Protein AF-A0A258KUQ4-F1 (afdb_monomer_lite)

Secondary structure (DSSP, 8-state):
-HHHHHHTTPPP---SS--SHHHHHHHHHHTT---S------TT----TTTTTTGGGHHHHHHHHHHHT-------PPTT------TTS---PPPPS-TTS-----------TT---B-GGG-BTTTTB--B--EEPTTT-SEEP-BSSSSBGGG---TTPPPPPS------S-PPPTT--HHHHHHH-HHHHHTT--HHHHIIIIITTTT----

Foldseek 3Di:
DVVVCVVVVHDDDDDPDDDPPPLVSVVRVVVVDPDPDDDDDDPPDDDDPCNVLCVVCPVVVVVVCVVVVDDDDDDDDDPPDDDDDDPPPPDDDDDDPDSVDDDDDDDDDDDDAQAFAFDPSQADVVVPRTRGDFDQDPVPRDTRAHHDPRHGPVPPDDPDDDPPDPPPPPPLPDDDDPLADQVQQCVQPVVCVVVVHRSVCCCSVPVVVVVRDRD

pLDDT: mean 80.26, std 12.05, range [39.97, 95.31]

Radius of gyration: 23.22 Å; chains: 1; bounding box: 60×41×68 Å

Structure (mmCIF, N/CA/C/O backbone):
data_AF-A0A258KUQ4-F1
#
_entry.id   AF-A0A258KUQ4-F1
#
loop_
_atom_site.group_PDB
_atom_site.id
_atom_site.type_symbol
_atom_site.label_atom_id
_atom_site.label_alt_id
_atom_site.label_comp_id
_atom_site.label_asym_id
_atom_site.label_entity_id
_atom_site.label_seq_id
_atom_site.pdbx_PDB_ins_code
_atom_site.Cartn_x
_atom_site.Cartn_y
_atom_site.Cartn_z
_atom_site.occupancy
_atom_site.B_iso_or_equiv
_atom_site.auth_seq_id
_atom_site.auth_comp_id
_atom_site.auth_asym_id
_atom_site.auth_atom_id
_atom_site.pdbx_PDB_model_num
ATOM 1 N N . MET A 1 1 ? 18.473 9.465 24.089 1.00 62.22 1 MET A N 1
ATOM 2 C CA . MET A 1 1 ? 17.404 9.673 23.087 1.00 62.22 1 MET A CA 1
ATOM 3 C C . MET A 1 1 ? 16.853 11.088 23.141 1.00 62.22 1 MET A C 1
ATOM 5 O O . MET A 1 1 ? 16.835 11.721 22.101 1.00 62.22 1 MET A O 1
ATOM 9 N N . GLU A 1 2 ? 16.499 11.619 24.313 1.00 80.12 2 GLU A N 1
ATOM 10 C CA . GLU A 1 2 ? 15.948 12.982 24.455 1.00 80.12 2 GLU A CA 1
ATOM 11 C C . GLU A 1 2 ? 16.875 14.081 23.904 1.00 80.12 2 GLU A C 1
ATOM 13 O O . GLU A 1 2 ? 16.437 14.875 23.084 1.00 80.12 2 GLU A O 1
ATOM 18 N N . ILE A 1 3 ? 18.179 14.033 24.207 1.00 85.12 3 ILE A N 1
ATOM 19 C CA . ILE A 1 3 ? 19.181 14.976 23.658 1.00 85.12 3 ILE A CA 1
ATOM 20 C C . ILE A 1 3 ? 19.257 14.922 22.118 1.00 85.12 3 ILE A C 1
ATOM 22 O O . ILE A 1 3 ? 19.442 15.937 21.451 1.00 85.12 3 ILE A O 1
ATOM 26 N N . LEU A 1 4 ? 19.133 13.728 21.524 1.00 82.62 4 LEU A N 1
ATOM 27 C CA . LEU A 1 4 ? 19.131 13.574 20.065 1.00 82.62 4 LEU A CA 1
ATOM 28 C C . LEU A 1 4 ? 17.823 14.100 19.462 1.00 82.62 4 LEU A C 1
ATOM 30 O O . LEU A 1 4 ? 17.859 14.763 18.431 1.00 82.62 4 LEU A O 1
ATOM 34 N N . ALA A 1 5 ? 16.689 13.822 20.107 1.00 84.44 5 ALA A N 1
ATOM 35 C CA . ALA A 1 5 ? 15.384 14.311 19.683 1.00 84.44 5 ALA A CA 1
ATOM 36 C C . ALA A 1 5 ? 15.337 15.846 19.703 1.00 84.44 5 ALA A C 1
ATOM 38 O O . ALA A 1 5 ? 14.944 16.449 18.710 1.00 84.44 5 ALA A O 1
ATOM 39 N N . GLU A 1 6 ? 15.851 16.472 20.763 1.00 89.12 6 GLU A N 1
ATOM 40 C CA . GLU A 1 6 ? 15.955 17.929 20.885 1.00 89.12 6 GLU A CA 1
ATOM 41 C C . GLU A 1 6 ? 16.809 18.538 19.764 1.00 89.12 6 GLU A C 1
ATOM 43 O O . GLU A 1 6 ? 16.365 19.455 19.075 1.00 89.12 6 GLU A O 1
ATOM 48 N N . ARG A 1 7 ? 17.989 17.964 19.487 1.00 92.12 7 ARG A N 1
ATOM 49 C CA . ARG A 1 7 ? 18.853 18.398 18.373 1.00 92.12 7 ARG A CA 1
ATOM 50 C C . ARG A 1 7 ? 18.190 18.290 16.998 1.00 92.12 7 ARG A C 1
ATOM 52 O O . ARG A 1 7 ? 18.583 19.013 16.087 1.00 92.12 7 ARG A O 1
ATOM 59 N N . LEU A 1 8 ? 17.241 17.372 16.835 1.00 87.44 8 LEU A N 1
ATOM 60 C CA . LEU A 1 8 ? 16.504 17.147 15.590 1.00 87.44 8 LEU A CA 1
ATOM 61 C C . LEU A 1 8 ? 15.155 17.886 15.550 1.00 87.44 8 LEU A C 1
ATOM 63 O O . LEU A 1 8 ? 14.419 17.730 14.579 1.00 87.44 8 LEU A O 1
ATOM 67 N N . GLY A 1 9 ? 14.809 18.666 16.582 1.00 90.62 9 GLY A N 1
ATOM 68 C CA . GLY A 1 9 ? 13.505 19.331 16.683 1.00 90.62 9 GLY A CA 1
ATOM 69 C C . GLY A 1 9 ? 12.328 18.360 16.844 1.00 90.62 9 GLY A C 1
ATOM 70 O O . GLY A 1 9 ? 11.192 18.700 16.523 1.00 90.62 9 GLY A O 1
ATOM 71 N N . ILE A 1 10 ? 12.587 17.137 17.313 1.00 90.44 10 ILE A N 1
ATOM 72 C CA . ILE A 1 10 ? 11.588 16.088 17.523 1.00 90.44 10 ILE A CA 1
ATOM 73 C C . ILE A 1 10 ? 11.080 16.171 18.963 1.00 90.44 10 ILE A C 1
ATOM 75 O O . ILE A 1 10 ? 11.854 16.091 19.918 1.00 90.44 10 ILE A O 1
ATOM 79 N N . HIS A 1 11 ? 9.762 16.264 19.133 1.00 89.31 11 HIS A N 1
ATOM 80 C CA . HIS A 1 11 ? 9.144 16.217 20.455 1.00 89.31 11 HIS A CA 1
ATOM 81 C C . HIS A 1 11 ? 9.105 14.775 20.983 1.00 89.31 11 HIS A C 1
ATOM 83 O O . HIS A 1 11 ? 8.479 13.899 20.382 1.00 89.31 11 HIS A O 1
ATOM 89 N N . CYS A 1 12 ? 9.785 14.516 22.102 1.00 89.81 12 CYS A N 1
ATOM 90 C CA . CYS A 1 12 ? 9.819 13.198 22.730 1.00 89.81 12 CYS A CA 1
ATOM 91 C C . CYS A 1 12 ? 8.687 13.064 23.756 1.00 89.81 12 CYS A C 1
ATOM 93 O O . CYS A 1 12 ? 8.570 13.888 24.659 1.00 89.81 12 CYS A O 1
ATOM 95 N N . ILE A 1 13 ? 7.871 12.014 23.631 1.00 89.31 13 ILE A N 1
ATOM 96 C CA . ILE A 1 13 ? 6.774 11.721 24.558 1.00 89.31 13 ILE A CA 1
ATOM 97 C C . ILE A 1 13 ? 7.088 10.425 25.302 1.00 89.31 13 ILE A C 1
ATOM 99 O O . ILE A 1 13 ? 7.211 9.361 24.692 1.00 89.31 13 ILE A O 1
ATOM 103 N N . THR A 1 14 ? 7.158 10.504 26.627 1.00 87.94 14 THR A N 1
ATOM 104 C CA . THR A 1 14 ? 7.324 9.353 27.524 1.00 87.94 14 THR A CA 1
ATOM 105 C C . THR A 1 14 ? 6.075 9.167 28.392 1.00 87.94 14 THR A C 1
ATOM 107 O O . THR A 1 14 ? 5.113 9.936 28.317 1.00 87.94 14 THR A O 1
ATOM 110 N N . ARG A 1 15 ? 6.033 8.088 29.177 1.00 83.25 15 ARG A N 1
ATOM 111 C CA . ARG A 1 15 ? 4.952 7.816 30.132 1.00 83.25 15 ARG A CA 1
ATOM 112 C C . ARG A 1 15 ? 5.526 7.305 31.441 1.00 83.25 15 ARG A C 1
ATOM 114 O O . ARG A 1 15 ? 6.539 6.612 31.435 1.00 83.25 15 ARG A O 1
ATOM 121 N N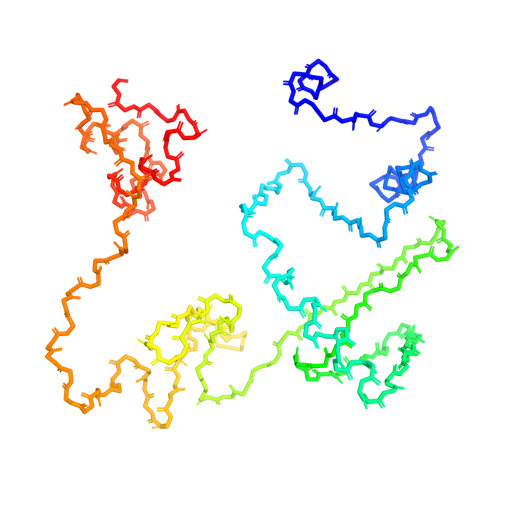 . THR A 1 16 ? 4.848 7.622 32.534 1.00 83.81 16 THR A N 1
ATOM 122 C CA . THR A 1 16 ? 5.227 7.216 33.892 1.00 83.81 16 THR A CA 1
ATOM 123 C C . THR A 1 16 ? 4.669 5.844 34.268 1.00 83.81 16 THR A C 1
ATOM 125 O O . THR A 1 16 ? 5.303 5.119 35.026 1.00 83.81 16 THR A O 1
ATOM 128 N N . GLU A 1 17 ? 3.522 5.454 33.701 1.00 81.19 17 GLU A N 1
ATOM 129 C CA . GLU A 1 17 ? 2.895 4.154 33.960 1.00 81.19 17 GLU A CA 1
ATOM 130 C C . GLU A 1 17 ? 3.175 3.127 32.840 1.00 81.19 17 GLU A C 1
ATOM 132 O O . GLU A 1 17 ? 2.845 3.369 31.666 1.00 81.19 17 GLU A O 1
ATOM 137 N N . PRO A 1 18 ? 3.763 1.958 33.164 1.00 73.38 18 PRO A N 1
ATOM 138 C CA . PRO A 1 18 ? 4.008 0.888 32.200 1.00 73.38 18 PRO A CA 1
ATOM 139 C C . PRO A 1 18 ? 2.725 0.100 31.868 1.00 73.38 18 PRO A C 1
ATOM 141 O O . PRO A 1 18 ? 1.845 -0.065 32.702 1.00 73.38 18 PRO A O 1
ATOM 144 N N . GLY A 1 19 ? 2.614 -0.433 30.641 1.00 72.62 19 GLY A N 1
ATOM 145 C CA . GLY A 1 19 ? 1.492 -1.308 30.239 1.00 72.62 19 GLY A CA 1
ATOM 146 C C . GLY A 1 19 ? 1.182 -1.307 28.735 1.00 72.62 19 GLY A C 1
ATOM 147 O O . GLY A 1 19 ? 1.439 -0.328 28.045 1.00 72.62 19 GLY A O 1
ATOM 148 N N . GLY A 1 20 ? 0.665 -2.392 28.156 1.00 73.31 20 GLY A N 1
ATOM 149 C CA . GLY A 1 20 ? 0.266 -2.416 26.731 1.00 73.31 20 GLY A CA 1
ATOM 150 C C . GLY A 1 20 ? 1.395 -2.216 25.698 1.00 73.31 20 GLY A C 1
ATOM 151 O O . GLY A 1 20 ? 1.110 -1.981 24.524 1.00 73.31 20 GLY A O 1
ATOM 152 N N . ALA A 1 21 ? 2.667 -2.292 26.115 1.00 81.25 21 ALA A N 1
ATOM 153 C CA . ALA A 1 21 ? 3.859 -2.218 25.258 1.00 81.25 21 ALA A CA 1
ATOM 154 C C . ALA A 1 21 ? 3.815 -1.061 24.224 1.00 81.25 21 ALA A C 1
ATOM 156 O O . ALA A 1 21 ? 3.529 0.083 24.588 1.00 81.25 21 ALA A O 1
ATOM 157 N N . LYS A 1 22 ? 4.090 -1.355 22.942 1.00 72.25 22 LYS A N 1
ATOM 158 C CA . LYS A 1 22 ? 4.080 -0.399 21.818 1.00 72.25 22 LYS A CA 1
ATOM 159 C C . LYS A 1 22 ? 2.728 0.309 21.670 1.00 72.25 22 LYS A C 1
ATOM 161 O O . LYS A 1 22 ? 2.692 1.531 21.552 1.00 72.25 22 LYS A O 1
ATOM 166 N N . ALA A 1 23 ? 1.622 -0.434 21.746 1.00 73.62 23 ALA A N 1
ATOM 167 C CA . ALA A 1 23 ? 0.275 0.132 21.657 1.00 73.62 23 ALA A CA 1
ATOM 168 C C . ALA A 1 23 ? -0.015 1.107 22.813 1.00 73.62 23 ALA A C 1
ATOM 170 O O . ALA A 1 23 ? -0.595 2.168 22.600 1.00 73.62 23 ALA A O 1
ATOM 171 N N . GLY A 1 24 ? 0.463 0.797 24.022 1.00 79.44 24 GLY A N 1
ATOM 172 C CA . GLY A 1 24 ? 0.381 1.691 25.177 1.00 79.44 24 GLY A CA 1
ATOM 173 C C . GLY A 1 24 ? 1.129 3.012 24.968 1.00 79.44 24 GLY A C 1
ATOM 174 O O . GLY A 1 24 ? 0.587 4.073 25.279 1.00 79.44 24 GLY A O 1
ATOM 175 N N . ASN A 1 25 ? 2.334 2.966 24.384 1.00 83.75 25 ASN A N 1
ATOM 176 C CA . ASN A 1 25 ? 3.112 4.168 24.057 1.00 83.75 25 ASN A CA 1
ATOM 177 C C . ASN A 1 25 ? 2.389 5.039 23.015 1.00 83.75 25 ASN A C 1
ATOM 179 O O . ASN A 1 25 ? 2.243 6.244 23.213 1.00 83.75 25 ASN A O 1
ATOM 183 N N . ILE A 1 26 ? 1.879 4.420 21.946 1.00 84.25 26 ILE A N 1
ATOM 184 C CA . ILE A 1 26 ? 1.127 5.107 20.886 1.00 84.25 26 ILE A CA 1
ATOM 185 C C . ILE A 1 26 ? -0.131 5.764 21.462 1.00 84.25 26 ILE A C 1
ATOM 187 O O . ILE A 1 26 ? -0.356 6.951 21.251 1.00 84.25 26 ILE A O 1
ATOM 191 N N . ASN A 1 27 ? -0.924 5.033 22.249 1.00 85.69 27 ASN A N 1
ATOM 192 C CA . ASN A 1 27 ? -2.144 5.566 22.858 1.00 85.69 27 ASN A CA 1
ATOM 193 C C . ASN A 1 27 ? -1.862 6.736 23.812 1.00 85.69 27 ASN A C 1
ATOM 195 O O . ASN A 1 27 ? -2.667 7.663 23.899 1.00 85.69 27 ASN A O 1
ATOM 199 N N . ASN A 1 28 ? -0.719 6.727 24.505 1.00 88.00 28 ASN A N 1
ATOM 200 C CA . ASN A 1 28 ? -0.292 7.853 25.329 1.00 88.00 28 ASN A CA 1
ATOM 201 C C . ASN A 1 28 ? 0.059 9.097 24.504 1.00 88.00 28 ASN A C 1
ATOM 203 O O . ASN A 1 28 ? -0.343 10.200 24.874 1.00 88.00 28 ASN A O 1
ATOM 207 N N . ALA A 1 29 ? 0.764 8.919 23.385 1.00 89.88 29 ALA A N 1
ATOM 208 C CA . ALA A 1 29 ? 1.097 10.005 22.469 1.00 89.88 29 ALA A CA 1
ATOM 209 C C . ALA A 1 29 ? -0.150 10.571 21.765 1.00 89.88 29 ALA A C 1
ATOM 211 O O . ALA A 1 29 ? -0.314 11.785 21.676 1.00 89.88 29 ALA A O 1
ATOM 212 N N . LEU A 1 30 ? -1.084 9.709 21.345 1.00 87.44 30 LEU A N 1
ATOM 213 C CA . LEU A 1 30 ? -2.331 10.108 20.682 1.00 87.44 30 LEU A CA 1
ATOM 214 C C . LEU A 1 30 ? -3.229 11.006 21.548 1.00 87.44 30 LEU A C 1
ATOM 216 O O . LEU A 1 30 ? -3.984 11.805 21.006 1.00 87.44 30 LEU A O 1
ATOM 220 N N . ARG A 1 31 ? -3.157 10.911 22.883 1.00 88.56 31 ARG A N 1
ATOM 221 C CA . ARG A 1 31 ? -3.899 11.809 23.791 1.00 88.56 31 ARG A CA 1
ATOM 222 C C . ARG A 1 31 ? -3.347 13.235 23.834 1.00 88.56 31 ARG A C 1
ATOM 224 O O . ARG A 1 31 ? -4.029 14.124 24.331 1.00 88.56 31 ARG A O 1
ATOM 231 N N . GLN A 1 32 ? -2.129 13.445 23.342 1.00 90.00 32 GLN A N 1
ATOM 232 C CA . GLN A 1 32 ? -1.399 14.711 23.433 1.00 90.00 32 GLN A CA 1
ATOM 233 C C . GLN A 1 32 ? -1.365 15.474 22.103 1.00 90.00 32 GLN A C 1
ATOM 235 O O . GLN A 1 32 ? -0.817 16.569 22.035 1.00 90.0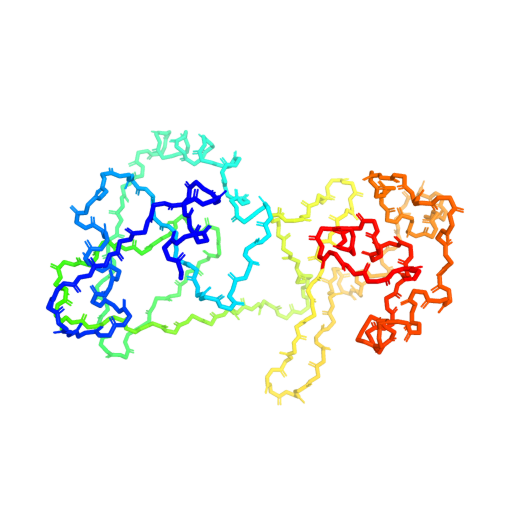0 32 GLN A O 1
ATOM 240 N N . THR A 1 33 ? -1.976 14.931 21.046 1.00 84.50 33 THR A N 1
ATOM 241 C CA . THR A 1 33 ? -2.104 15.594 19.746 1.00 84.50 33 THR A CA 1
ATOM 242 C C . THR A 1 33 ? -3.566 15.704 19.326 1.00 84.50 33 THR A C 1
ATOM 244 O O . THR A 1 33 ? -4.392 14.852 19.648 1.00 84.50 33 THR A O 1
ATOM 247 N N . ARG A 1 34 ? -3.888 16.782 18.606 1.00 82.94 34 ARG A N 1
ATOM 248 C CA . ARG A 1 34 ? -5.198 17.006 17.974 1.00 82.94 34 ARG A CA 1
ATOM 249 C C . ARG A 1 34 ? -5.131 16.897 16.450 1.00 82.94 34 ARG A C 1
ATOM 251 O O . ARG A 1 34 ? -6.118 17.189 15.783 1.00 82.94 34 ARG A O 1
ATOM 258 N N . ASN A 1 35 ? -3.976 16.513 15.904 1.00 75.88 35 ASN A N 1
ATOM 259 C CA . ASN A 1 35 ? -3.800 16.418 14.463 1.00 75.88 35 ASN A CA 1
ATOM 260 C C . ASN A 1 35 ? -4.714 15.325 13.885 1.00 75.88 35 ASN A C 1
ATOM 262 O O . ASN A 1 35 ? -4.810 14.242 14.469 1.00 75.88 35 ASN A O 1
ATOM 266 N N . PRO A 1 36 ? -5.370 15.583 12.740 1.00 72.69 36 PRO A N 1
ATOM 267 C CA . PRO A 1 36 ? -6.313 14.640 12.137 1.00 72.69 36 PRO A CA 1
ATOM 268 C C . PRO A 1 36 ? -5.619 13.401 11.560 1.00 72.69 36 PRO A C 1
ATOM 270 O O . PRO A 1 36 ? -6.255 12.366 11.377 1.00 72.69 36 PRO A O 1
ATOM 273 N N . LEU A 1 37 ? -4.315 13.501 11.292 1.00 68.94 37 LEU A N 1
ATOM 274 C CA . LEU A 1 37 ? -3.491 12.444 10.728 1.00 68.94 37 LEU A CA 1
ATOM 275 C C . LEU A 1 37 ? -2.350 12.113 11.684 1.00 68.94 37 LEU A C 1
ATOM 277 O O . LEU A 1 37 ? -1.672 13.001 12.205 1.00 68.94 37 LEU A O 1
ATOM 281 N N . VAL A 1 38 ? -2.131 10.816 11.891 1.00 79.62 38 VAL A N 1
ATOM 282 C CA . VAL A 1 38 ? -1.018 10.294 12.681 1.00 79.62 38 VAL A CA 1
ATOM 283 C C . VAL A 1 38 ? -0.374 9.159 11.907 1.00 79.62 38 VAL A C 1
ATOM 285 O O . VAL A 1 38 ? -1.049 8.219 11.494 1.00 79.62 38 VAL A O 1
ATOM 288 N N . VAL A 1 39 ? 0.941 9.251 11.735 1.00 77.88 39 VAL A N 1
ATOM 289 C CA . VAL A 1 39 ? 1.756 8.233 11.072 1.00 77.88 39 VAL A CA 1
ATOM 290 C C . VAL A 1 39 ? 2.684 7.615 12.108 1.00 77.88 39 VAL A C 1
ATOM 292 O O . VAL A 1 39 ? 3.222 8.315 12.965 1.00 77.88 39 VAL A O 1
ATOM 295 N N . ILE A 1 40 ? 2.831 6.293 12.062 1.00 80.88 40 ILE A N 1
ATOM 296 C CA . ILE A 1 40 ? 3.613 5.525 13.031 1.00 80.88 40 ILE A CA 1
ATOM 297 C C . ILE A 1 40 ? 4.697 4.784 12.264 1.00 80.88 40 ILE A C 1
ATOM 299 O O . ILE A 1 40 ? 4.393 3.952 11.412 1.00 80.88 40 ILE A O 1
ATOM 303 N N . PHE A 1 41 ? 5.948 5.073 12.600 1.00 80.00 41 PHE A N 1
ATOM 304 C CA . PHE A 1 41 ? 7.112 4.350 12.107 1.00 80.00 41 PHE A CA 1
ATOM 305 C C . PHE A 1 41 ? 7.716 3.540 13.248 1.00 80.00 41 PHE A C 1
ATOM 307 O O . PHE A 1 41 ? 7.768 4.012 14.387 1.00 80.00 41 PHE A O 1
ATOM 314 N N . ASP A 1 42 ? 8.151 2.320 12.950 1.00 77.88 42 ASP A N 1
ATOM 315 C CA . ASP A 1 42 ? 9.028 1.592 13.860 1.00 77.88 42 ASP A CA 1
ATOM 316 C C . ASP A 1 42 ? 10.418 2.236 13.901 1.00 77.88 42 ASP A C 1
ATOM 318 O O . ASP A 1 42 ? 10.803 2.971 12.994 1.00 77.88 42 ASP A O 1
ATOM 322 N N . ALA A 1 43 ? 11.167 2.000 14.981 1.00 72.25 43 ALA A N 1
ATOM 323 C CA . ALA A 1 43 ? 12.463 2.649 15.198 1.00 72.25 43 ALA A CA 1
ATOM 324 C C . ALA A 1 43 ? 13.521 2.263 14.146 1.00 72.25 43 ALA A C 1
ATOM 326 O O . ALA A 1 43 ? 14.471 3.009 13.923 1.00 72.25 43 ALA A O 1
ATOM 327 N N . ASP A 1 44 ? 13.345 1.109 13.510 1.00 71.50 44 ASP A N 1
ATOM 328 C CA . ASP A 1 44 ? 14.140 0.580 12.404 1.00 71.50 44 ASP A CA 1
ATOM 329 C C . ASP A 1 44 ? 13.528 0.886 11.023 1.00 71.50 44 ASP A C 1
ATOM 331 O O . ASP A 1 44 ? 14.142 0.599 9.995 1.00 71.50 44 ASP A O 1
ATOM 335 N N . PHE A 1 45 ? 12.356 1.528 10.971 1.00 55.84 45 PHE A N 1
ATOM 336 C CA . PHE A 1 45 ? 11.722 1.945 9.728 1.00 55.84 45 PHE A CA 1
ATOM 337 C C . PHE A 1 45 ? 12.052 3.408 9.405 1.00 55.84 45 PHE A C 1
ATOM 339 O O . PHE A 1 45 ? 11.516 4.338 10.008 1.00 55.84 45 PHE A O 1
ATOM 346 N N . CYS A 1 46 ? 12.911 3.627 8.406 1.00 72.75 46 CYS A N 1
ATOM 347 C CA . CYS A 1 46 ? 13.237 4.962 7.904 1.00 72.75 46 CYS A CA 1
ATOM 348 C C . CYS A 1 46 ? 12.339 5.308 6.699 1.00 72.75 46 CYS A C 1
ATOM 350 O O . CYS A 1 46 ? 12.590 4.810 5.595 1.00 72.75 46 CYS A O 1
ATOM 352 N N . PRO A 1 47 ? 11.283 6.130 6.864 1.00 65.38 47 PRO A N 1
ATOM 353 C CA . PRO A 1 47 ? 10.420 6.496 5.749 1.00 65.38 47 PRO A CA 1
ATOM 354 C C . PRO A 1 47 ? 11.200 7.292 4.700 1.00 65.38 47 PRO A C 1
ATOM 356 O O . PRO A 1 47 ? 12.012 8.165 5.017 1.00 65.38 47 PRO A O 1
ATOM 359 N N . ARG A 1 48 ? 10.925 7.026 3.420 1.00 65.81 48 ARG A N 1
ATOM 360 C CA . ARG A 1 48 ? 11.420 7.879 2.335 1.00 65.81 48 ARG A CA 1
ATOM 361 C C . ARG A 1 48 ? 10.733 9.246 2.395 1.00 65.81 48 ARG A C 1
ATOM 363 O O . ARG A 1 48 ? 9.617 9.356 2.886 1.00 65.81 48 ARG A O 1
ATOM 370 N N . ALA A 1 49 ? 11.373 10.290 1.869 1.00 63.28 49 ALA A N 1
ATOM 371 C CA . ALA A 1 49 ? 10.820 11.651 1.896 1.00 63.28 49 ALA A CA 1
ATOM 372 C C . ALA A 1 49 ? 9.467 11.779 1.163 1.00 63.28 49 ALA A C 1
ATOM 374 O O . ALA A 1 49 ? 8.699 12.691 1.446 1.00 63.28 49 ALA A O 1
ATOM 375 N N . ASP A 1 50 ? 9.164 10.846 0.259 1.00 57.44 50 ASP A N 1
ATOM 376 C CA . ASP A 1 50 ? 7.914 10.730 -0.489 1.00 57.44 50 ASP A CA 1
ATOM 377 C C . ASP A 1 50 ? 6.868 9.832 0.201 1.00 57.44 50 ASP A C 1
ATOM 379 O O . ASP A 1 50 ? 5.892 9.448 -0.434 1.00 57.44 50 ASP A O 1
ATOM 383 N N . PHE A 1 51 ? 7.023 9.476 1.486 1.00 63.78 51 PHE A N 1
ATOM 384 C CA . PHE A 1 51 ? 6.081 8.570 2.168 1.00 63.78 51 PHE A CA 1
ATOM 385 C C . PHE A 1 51 ? 4.640 9.108 2.216 1.00 63.78 51 PHE A C 1
ATOM 387 O O . PHE A 1 51 ? 3.693 8.328 2.305 1.00 63.78 51 PHE A O 1
ATOM 394 N N . LEU A 1 52 ? 4.466 10.427 2.103 1.00 64.25 52 LEU A N 1
ATOM 395 C CA . LEU A 1 52 ? 3.178 11.093 1.908 1.00 64.25 52 LEU A CA 1
ATOM 396 C C . LEU A 1 52 ? 2.737 11.083 0.432 1.00 64.25 52 LEU A C 1
ATOM 398 O O . LEU A 1 52 ? 2.106 12.026 -0.034 1.00 64.25 52 LEU A O 1
ATOM 402 N N . ALA A 1 53 ? 3.044 10.021 -0.322 1.00 60.28 53 ALA A N 1
ATOM 403 C CA . ALA A 1 53 ? 2.711 9.875 -1.746 1.00 60.28 53 ALA A CA 1
ATOM 404 C C . ALA A 1 53 ? 1.214 10.062 -2.061 1.00 60.28 53 ALA A C 1
ATOM 406 O O . ALA A 1 53 ? 0.841 10.243 -3.217 1.00 60.28 53 ALA A O 1
ATOM 407 N N . GLN A 1 54 ? 0.355 10.014 -1.040 1.00 64.50 54 GLN A N 1
ATOM 408 C CA . GLN A 1 54 ? -1.082 10.230 -1.148 1.00 64.50 54 GLN A CA 1
ATOM 409 C C . GLN A 1 54 ? -1.511 11.699 -1.014 1.00 64.50 54 GLN A C 1
ATOM 411 O O . GLN A 1 54 ? -2.585 12.049 -1.494 1.00 64.50 54 GLN A O 1
ATOM 416 N N . SER A 1 55 ? -0.679 12.574 -0.441 1.00 69.12 55 SER A N 1
ATOM 417 C CA . SER A 1 55 ? -1.032 13.982 -0.220 1.00 69.12 55 SER A CA 1
ATOM 418 C C . SER A 1 55 ? -1.417 14.760 -1.482 1.00 69.12 55 SER A C 1
ATOM 420 O O . SER A 1 55 ? -2.346 15.563 -1.405 1.00 69.12 55 SER A O 1
ATOM 422 N N . PRO A 1 56 ? -0.825 14.510 -2.670 1.00 72.31 56 PRO A N 1
ATOM 423 C CA . PRO A 1 56 ? -1.294 15.140 -3.905 1.00 72.31 56 PRO A CA 1
ATOM 424 C C . PRO A 1 56 ? -2.753 14.812 -4.268 1.00 72.31 56 PRO A C 1
ATOM 426 O O . PRO A 1 56 ? -3.391 15.581 -4.983 1.00 72.31 56 PRO A O 1
ATOM 429 N N . TYR A 1 57 ? -3.288 13.686 -3.785 1.00 75.12 57 TYR A N 1
ATOM 430 C CA . TYR A 1 57 ? -4.628 13.205 -4.122 1.00 75.12 57 TYR A CA 1
ATOM 431 C C . TYR A 1 57 ? -5.706 13.660 -3.131 1.00 75.12 57 TYR A C 1
ATOM 433 O O . TYR A 1 57 ? -6.888 13.536 -3.442 1.00 75.12 57 TYR A O 1
ATOM 441 N N . GLU A 1 58 ? -5.335 14.227 -1.978 1.00 81.50 58 GLU A N 1
ATOM 442 C CA . GLU A 1 58 ? -6.279 14.633 -0.923 1.00 81.50 58 GLU A CA 1
ATOM 443 C C . GLU A 1 58 ? -7.363 15.586 -1.447 1.00 81.50 58 GLU A C 1
ATOM 445 O O . GLU A 1 58 ? -8.551 15.347 -1.234 1.00 81.50 58 GLU A O 1
ATOM 450 N N . ASN A 1 59 ? -6.969 16.614 -2.207 1.00 82.56 59 ASN A N 1
ATOM 451 C CA . ASN A 1 59 ? -7.910 17.568 -2.802 1.00 82.56 59 ASN A CA 1
ATOM 452 C C . ASN A 1 59 ? -8.857 16.895 -3.806 1.00 82.56 59 ASN A C 1
ATOM 454 O O . ASN A 1 59 ? -10.043 17.217 -3.852 1.00 82.56 59 ASN A O 1
ATOM 458 N N . ALA A 1 60 ? -8.347 15.948 -4.599 1.00 83.00 60 ALA A N 1
ATOM 459 C CA . ALA A 1 60 ? -9.151 15.221 -5.576 1.00 83.00 60 ALA A CA 1
ATOM 460 C C . ALA A 1 60 ? -10.161 14.297 -4.882 1.00 83.00 60 ALA A C 1
ATOM 462 O O . ALA A 1 60 ? -11.330 14.269 -5.258 1.00 83.00 60 ALA A O 1
ATOM 463 N N . TRP A 1 61 ? -9.743 13.588 -3.832 1.00 86.81 61 TRP A N 1
ATOM 464 C CA . TRP A 1 61 ? -10.635 12.752 -3.030 1.00 86.81 61 TRP A CA 1
ATOM 465 C C . TRP A 1 61 ? -11.698 13.572 -2.305 1.00 86.81 61 TRP A C 1
ATOM 467 O O . TRP A 1 61 ? -12.861 13.179 -2.319 1.00 86.81 61 TRP A O 1
ATOM 477 N N . ALA A 1 62 ? -11.331 14.717 -1.723 1.00 87.19 62 ALA A N 1
ATOM 478 C CA . ALA A 1 62 ? -12.285 15.623 -1.089 1.00 87.19 62 ALA A CA 1
ATOM 479 C C . ALA A 1 62 ? -13.355 16.094 -2.088 1.00 87.19 62 ALA A C 1
ATOM 481 O O . ALA A 1 62 ? -14.547 15.960 -1.812 1.00 87.19 62 ALA A O 1
ATOM 482 N N . ALA A 1 63 ? -12.937 16.537 -3.278 1.00 89.94 63 ALA A N 1
ATOM 483 C CA . ALA A 1 63 ? -13.852 16.937 -4.344 1.00 89.94 63 ALA A CA 1
ATOM 484 C C . ALA A 1 63 ? -14.743 15.775 -4.822 1.00 89.94 63 ALA A C 1
ATOM 486 O O . ALA A 1 63 ? -15.933 15.966 -5.059 1.00 89.94 63 ALA A O 1
ATOM 487 N N . MET A 1 64 ? -14.204 14.554 -4.928 1.00 89.06 64 MET A N 1
ATOM 488 C CA . MET A 1 64 ? -14.994 13.364 -5.267 1.00 89.06 64 MET A CA 1
ATOM 489 C C . MET A 1 64 ? -16.046 13.048 -4.199 1.00 89.06 64 MET A C 1
ATOM 491 O O . MET A 1 64 ? -17.187 12.744 -4.544 1.00 89.06 64 MET A O 1
ATOM 495 N N . VAL A 1 65 ? -15.691 13.115 -2.914 1.00 92.38 65 VAL A N 1
ATOM 496 C CA . VAL A 1 65 ? -16.628 12.885 -1.803 1.00 92.38 65 VAL A CA 1
ATOM 497 C C . VAL A 1 65 ? -17.735 13.936 -1.809 1.00 92.38 65 VAL A C 1
ATOM 499 O O . VAL A 1 65 ? -18.904 13.575 -1.693 1.00 92.38 65 VAL A O 1
ATOM 502 N N . GLU A 1 66 ? -17.388 15.209 -2.003 1.00 94.62 66 GLU A N 1
ATOM 503 C CA . GLU A 1 66 ? -18.356 16.304 -2.109 1.00 94.62 66 GLU A CA 1
ATOM 504 C C . GLU A 1 66 ? -19.311 16.103 -3.293 1.00 94.62 66 GLU A C 1
ATOM 506 O O . GLU A 1 66 ? -20.528 16.129 -3.114 1.00 94.62 66 GLU A O 1
ATOM 511 N N . ALA A 1 67 ? -18.776 15.820 -4.485 1.00 95.31 67 ALA A N 1
ATOM 512 C CA . ALA A 1 67 ? -19.569 15.647 -5.701 1.00 95.31 67 ALA A CA 1
ATOM 513 C C . ALA A 1 67 ? -20.492 14.419 -5.655 1.00 95.31 67 ALA A C 1
ATOM 515 O O . ALA A 1 67 ? -21.585 14.439 -6.218 1.00 95.31 67 ALA A O 1
ATOM 516 N N . THR A 1 68 ? -20.055 13.339 -5.006 1.00 94.75 68 THR A N 1
ATOM 517 C CA . THR A 1 68 ? -20.829 12.090 -4.909 1.00 94.75 68 THR A CA 1
ATOM 518 C C . THR A 1 68 ? -21.741 12.041 -3.685 1.00 94.75 68 THR A C 1
ATOM 520 O O . THR A 1 68 ? -22.634 11.197 -3.626 1.00 94.75 68 THR A O 1
ATOM 523 N N . GLY A 1 69 ? -21.519 12.905 -2.690 1.00 94.50 69 GLY A N 1
ATOM 524 C CA . GLY A 1 69 ? -22.169 12.809 -1.384 1.00 94.50 69 GLY A CA 1
ATOM 525 C C . GLY A 1 69 ? -21.812 11.525 -0.626 1.00 94.50 69 GLY A C 1
ATOM 526 O O . GLY A 1 69 ? -22.594 11.079 0.220 1.00 94.50 69 GLY A O 1
ATOM 527 N N . ALA A 1 70 ? -20.668 10.906 -0.945 1.00 91.56 70 ALA A N 1
ATOM 528 C CA . ALA A 1 70 ? -20.247 9.646 -0.348 1.00 91.56 70 ALA A CA 1
ATOM 529 C C . ALA A 1 70 ? -20.115 9.773 1.177 1.00 91.56 70 ALA A C 1
ATOM 531 O O . ALA A 1 70 ? -19.546 10.731 1.703 1.00 91.56 70 ALA A O 1
ATOM 532 N N . LYS A 1 71 ? -20.630 8.777 1.901 1.00 92.75 71 LYS A N 1
ATOM 533 C CA . LYS A 1 71 ? -20.536 8.698 3.363 1.00 92.75 71 LYS A CA 1
ATOM 534 C C . LYS A 1 71 ? -19.660 7.513 3.756 1.00 92.75 71 LYS A C 1
ATOM 536 O O . LYS A 1 71 ? -19.693 6.495 3.069 1.00 92.75 71 LYS A O 1
ATOM 541 N N . PRO A 1 72 ? -18.887 7.617 4.851 1.00 90.12 72 PRO A N 1
ATOM 542 C CA . PRO A 1 72 ? -18.111 6.488 5.332 1.00 90.12 72 PRO A CA 1
ATOM 543 C C . PRO A 1 72 ? -19.045 5.356 5.768 1.00 90.12 72 PRO A C 1
ATOM 545 O O . PRO A 1 72 ? -19.954 5.565 6.574 1.00 90.12 72 PRO A O 1
ATOM 548 N N . GLU A 1 73 ? -18.771 4.154 5.275 1.00 92.62 73 GLU A N 1
ATOM 549 C CA . GLU A 1 73 ? -19.361 2.918 5.778 1.00 92.62 73 GLU A CA 1
ATOM 550 C C . GLU A 1 73 ? -18.345 2.173 6.639 1.00 92.62 73 GLU A C 1
ATOM 552 O O . GLU A 1 73 ? -17.160 2.081 6.309 1.00 92.62 73 GLU A O 1
ATOM 557 N N . TYR A 1 74 ? -18.806 1.647 7.773 1.00 90.94 74 TYR A N 1
ATOM 558 C CA . TYR A 1 74 ? -17.945 0.968 8.731 1.00 90.94 74 TYR A CA 1
ATOM 559 C C . TYR A 1 74 ? -18.171 -0.535 8.686 1.00 90.94 74 TYR A C 1
ATOM 561 O O . TYR A 1 74 ? -19.274 -1.029 8.918 1.00 90.94 74 TYR A O 1
ATOM 569 N N . PHE A 1 75 ? -17.086 -1.269 8.460 1.00 89.56 75 PHE A N 1
ATOM 570 C CA . PHE A 1 75 ? -17.076 -2.719 8.552 1.00 89.56 75 PHE A CA 1
ATOM 571 C C . PHE A 1 75 ? -16.581 -3.163 9.936 1.00 89.56 75 PHE A C 1
ATOM 573 O O . PHE A 1 75 ? -15.468 -2.829 10.346 1.00 89.56 75 PHE A O 1
ATOM 580 N N . TYR A 1 76 ? -17.403 -3.936 10.651 1.00 89.94 76 TYR A N 1
ATOM 581 C CA . TYR A 1 76 ? -17.109 -4.456 11.993 1.00 89.94 76 TYR A CA 1
ATOM 582 C C . TYR A 1 76 ? -16.945 -5.985 11.964 1.00 89.94 76 TYR A C 1
ATOM 584 O O . TYR A 1 76 ? -17.861 -6.710 12.365 1.00 89.94 76 TYR A O 1
ATOM 592 N N . PRO A 1 77 ? -15.804 -6.507 11.476 1.00 89.25 77 PRO A N 1
ATOM 593 C CA . PRO A 1 77 ? -15.618 -7.942 11.319 1.00 89.25 77 PRO A CA 1
ATOM 594 C C . PRO A 1 77 ? -15.577 -8.667 12.664 1.00 89.25 77 PRO A C 1
ATOM 596 O O . PRO A 1 77 ? -14.904 -8.248 13.610 1.00 89.25 77 PRO A O 1
ATOM 599 N N . ARG A 1 78 ? -16.232 -9.828 12.717 1.00 89.94 78 ARG A N 1
ATOM 600 C CA . ARG A 1 78 ? -15.956 -10.866 13.716 1.00 89.94 78 ARG A CA 1
ATOM 601 C C . ARG A 1 78 ? -14.720 -11.663 13.295 1.00 89.94 78 ARG A C 1
ATOM 603 O O . ARG A 1 78 ? -14.357 -11.699 12.121 1.00 89.94 78 ARG A O 1
ATOM 610 N N . LYS A 1 79 ? -14.079 -12.345 14.250 1.00 88.25 79 LYS A N 1
ATOM 611 C CA . LYS A 1 79 ? -12.951 -13.244 13.956 1.00 88.25 79 LYS A CA 1
ATOM 612 C C . LYS A 1 79 ? -13.362 -14.261 12.881 1.00 88.25 79 LYS A C 1
ATOM 614 O O . LYS A 1 79 ? -14.387 -14.918 13.030 1.00 88.25 79 LYS A O 1
ATOM 619 N N . GLY A 1 80 ? -12.556 -14.375 11.827 1.00 89.00 80 GLY A N 1
ATOM 620 C CA . GLY A 1 80 ? -12.813 -15.258 10.684 1.00 89.00 80 GLY A CA 1
ATOM 621 C C . GLY A 1 80 ? -13.605 -14.620 9.538 1.00 89.00 80 GLY A C 1
ATOM 622 O O . GLY A 1 80 ? -13.735 -15.246 8.494 1.00 89.00 80 GLY A O 1
ATOM 623 N N . GLN A 1 81 ? -14.106 -13.390 9.689 1.00 93.44 81 GLN A N 1
ATOM 624 C CA . GLN A 1 81 ? -14.707 -12.647 8.581 1.00 93.44 81 GLN A CA 1
ATOM 625 C C . GLN A 1 81 ? -13.654 -11.821 7.841 1.00 93.44 81 GLN A C 1
ATOM 627 O O . GLN A 1 81 ? -12.729 -11.284 8.452 1.00 93.44 81 GLN A O 1
ATOM 632 N N . ALA A 1 82 ? -13.838 -11.692 6.531 1.00 91.75 82 ALA A N 1
ATOM 633 C CA . ALA A 1 82 ? -12.987 -10.905 5.653 1.00 91.75 82 ALA A CA 1
ATOM 634 C C . ALA A 1 82 ? -13.830 -9.922 4.833 1.00 91.75 82 ALA A C 1
ATOM 636 O O . ALA A 1 82 ? -15.000 -10.177 4.549 1.00 91.75 82 ALA A O 1
ATOM 637 N N . LEU A 1 83 ? -13.204 -8.810 4.455 1.00 89.81 83 LEU A N 1
ATOM 638 C CA . LEU A 1 83 ? -13.688 -7.896 3.428 1.00 89.81 83 LEU A CA 1
ATOM 639 C C . LEU A 1 83 ? -12.774 -8.059 2.218 1.00 89.81 83 LEU A C 1
ATOM 641 O O . LEU A 1 83 ? -11.554 -8.031 2.372 1.00 89.81 83 LEU A O 1
ATOM 645 N N . ILE A 1 84 ? -13.361 -8.214 1.037 1.00 92.00 84 ILE A N 1
ATOM 646 C CA . ILE A 1 84 ? -12.646 -8.138 -0.237 1.00 92.00 84 ILE A CA 1
ATOM 647 C C . ILE A 1 84 ? -13.055 -6.815 -0.868 1.00 92.00 84 ILE A C 1
ATOM 649 O O . ILE A 1 84 ? -14.246 -6.527 -0.973 1.00 92.00 84 ILE A O 1
ATOM 653 N N . TRP A 1 85 ? -12.079 -6.000 -1.255 1.00 87.50 85 TRP A N 1
ATOM 654 C CA . TRP A 1 85 ? -12.336 -4.705 -1.871 1.00 87.50 85 TRP A CA 1
ATOM 655 C C . TRP A 1 85 ? -11.395 -4.454 -3.046 1.00 87.50 85 TRP A C 1
ATOM 657 O O . TRP A 1 85 ? -10.287 -4.986 -3.101 1.00 87.50 85 TRP A O 1
ATOM 667 N N . ALA A 1 86 ? -11.851 -3.634 -3.992 1.00 85.25 86 ALA A N 1
ATOM 668 C CA . ALA A 1 86 ? -11.023 -3.171 -5.096 1.00 85.25 86 ALA A CA 1
ATOM 669 C C . ALA A 1 86 ? -10.006 -2.133 -4.597 1.00 85.25 86 ALA A C 1
ATOM 671 O O . ALA A 1 86 ? -10.344 -1.277 -3.782 1.00 85.25 86 ALA A O 1
ATOM 672 N N . ALA A 1 87 ? -8.771 -2.167 -5.106 1.00 76.75 87 ALA A N 1
ATOM 673 C CA . ALA A 1 87 ? -7.678 -1.312 -4.625 1.00 76.75 87 ALA A CA 1
ATOM 674 C C . ALA A 1 87 ? -7.951 0.203 -4.749 1.00 76.75 87 ALA A C 1
ATOM 676 O O . ALA A 1 87 ? -7.346 0.998 -4.035 1.00 76.75 87 ALA A O 1
ATOM 677 N N . ASN A 1 88 ? -8.862 0.599 -5.640 1.00 75.88 88 ASN A N 1
ATOM 678 C CA . ASN A 1 88 ? -9.286 1.981 -5.857 1.00 75.88 88 ASN A CA 1
ATOM 679 C C . ASN A 1 88 ? -10.452 2.431 -4.957 1.00 75.88 88 ASN A C 1
ATOM 681 O O . ASN A 1 88 ? -10.850 3.592 -5.034 1.00 75.88 88 ASN A O 1
ATOM 685 N N . LEU A 1 89 ? -11.013 1.551 -4.119 1.00 82.94 89 LEU A N 1
ATOM 686 C CA . LEU A 1 89 ? -11.984 1.955 -3.105 1.00 82.94 89 LEU A CA 1
ATOM 687 C C . LEU A 1 89 ? -11.299 2.906 -2.117 1.00 82.94 89 LEU A C 1
ATOM 689 O O . LEU A 1 89 ? -10.236 2.579 -1.595 1.00 82.94 89 LEU A O 1
ATOM 693 N N . LEU A 1 90 ? -11.900 4.056 -1.813 1.00 83.19 90 LEU A N 1
ATOM 694 C CA . LEU A 1 90 ? -11.404 4.918 -0.740 1.00 83.19 90 LEU A CA 1
ATOM 695 C C . LEU A 1 90 ? -11.638 4.215 0.607 1.00 83.19 90 LEU A C 1
ATOM 697 O O . LEU A 1 90 ? -12.782 4.011 1.011 1.00 83.19 90 LEU A O 1
ATOM 701 N N . HIS A 1 91 ? -10.565 3.806 1.287 1.00 85.12 91 HIS A N 1
ATOM 702 C CA . HIS A 1 91 ? -10.642 3.008 2.513 1.00 85.12 91 HIS A CA 1
ATOM 703 C C . HIS A 1 91 ? -9.558 3.400 3.523 1.00 85.12 91 HIS A C 1
ATOM 705 O O . HIS A 1 91 ? -8.530 3.977 3.173 1.00 85.12 91 HIS A O 1
ATOM 711 N N . GLY A 1 92 ? -9.783 3.076 4.798 1.00 81.62 92 GLY A N 1
ATOM 712 C CA . GLY A 1 92 ? -8.843 3.375 5.874 1.00 81.62 92 GLY A CA 1
ATOM 713 C C . GLY A 1 92 ? -9.238 2.741 7.206 1.00 81.62 92 GLY A C 1
ATOM 714 O O . GLY A 1 92 ? -10.337 2.213 7.373 1.00 81.62 92 GLY A O 1
ATOM 715 N N . GLY A 1 93 ? -8.320 2.778 8.172 1.00 81.12 93 GLY A N 1
ATOM 716 C CA . GLY A 1 93 ? -8.586 2.306 9.528 1.00 81.12 93 GLY A CA 1
ATOM 717 C C . GLY A 1 93 ? -9.312 3.360 10.361 1.00 81.12 93 GLY A C 1
ATOM 718 O O . GLY A 1 93 ? -8.895 4.514 10.403 1.00 81.12 93 GLY A O 1
ATOM 719 N N . SER A 1 94 ? -10.357 2.962 11.089 1.00 82.50 94 SER A N 1
ATOM 720 C CA . SER A 1 94 ? -10.985 3.839 12.080 1.00 82.50 94 SER A CA 1
ATOM 721 C C . SER A 1 94 ? -10.117 3.980 13.334 1.00 82.50 94 SER A C 1
ATOM 723 O O . SER A 1 94 ? -9.311 3.094 13.669 1.00 82.50 94 SER A O 1
ATOM 725 N N . ARG A 1 95 ? -10.368 5.059 14.089 1.00 80.25 95 ARG A N 1
ATOM 726 C CA . ARG A 1 95 ? -9.844 5.232 15.448 1.00 80.25 95 ARG A CA 1
ATOM 727 C C . ARG A 1 95 ? -10.183 4.011 16.305 1.00 80.25 95 ARG A C 1
ATOM 729 O O . ARG A 1 95 ? -11.264 3.429 16.197 1.00 80.25 95 ARG A O 1
ATOM 736 N N . GLN A 1 96 ? -9.243 3.625 17.158 1.00 78.44 96 GLN A N 1
ATOM 737 C CA . GLN A 1 96 ? -9.469 2.605 18.166 1.00 78.44 96 GLN A CA 1
ATOM 738 C C . GLN A 1 96 ? -10.277 3.190 19.332 1.00 78.44 96 GLN A C 1
ATOM 740 O O . GLN A 1 96 ? -9.837 4.141 19.975 1.00 78.44 96 GLN A O 1
ATOM 745 N N . ASN A 1 97 ? -11.447 2.609 19.604 1.00 80.31 97 ASN A N 1
ATOM 746 C CA . ASN A 1 97 ? -12.353 3.096 20.652 1.00 80.31 97 ASN A CA 1
ATOM 747 C C . ASN A 1 97 ? -11.965 2.610 22.054 1.00 80.31 97 ASN A C 1
ATOM 749 O O . ASN A 1 97 ? -12.185 3.322 23.026 1.00 80.31 97 ASN A O 1
ATOM 753 N N . ASP A 1 98 ? -11.380 1.414 22.153 1.00 80.44 98 ASP A N 1
ATOM 754 C CA . ASP A 1 98 ? -10.950 0.808 23.414 1.00 80.44 98 ASP A CA 1
ATOM 755 C C . ASP A 1 98 ? -9.430 0.563 23.389 1.00 80.44 98 ASP A C 1
ATOM 757 O O . ASP A 1 98 ? -8.978 -0.373 22.718 1.00 80.44 98 ASP A O 1
ATOM 761 N N . PRO A 1 99 ? -8.637 1.388 24.097 1.00 75.38 99 PRO A N 1
ATOM 762 C CA . PRO A 1 99 ? -7.183 1.255 24.181 1.00 75.38 99 PRO A CA 1
ATOM 763 C C . PRO A 1 99 ? -6.680 -0.034 24.852 1.00 75.38 99 PRO A C 1
ATOM 765 O O . PRO A 1 99 ? -5.502 -0.353 24.700 1.00 75.38 99 PRO A O 1
ATOM 768 N N . GLY A 1 100 ? -7.524 -0.751 25.607 1.00 82.19 100 GLY A N 1
ATOM 769 C CA . GLY A 1 100 ? -7.164 -1.986 26.316 1.00 82.19 100 GLY A CA 1
ATOM 770 C C . GLY A 1 100 ? -7.226 -3.247 25.450 1.00 82.19 100 GLY A C 1
ATOM 771 O O . GLY A 1 100 ? -6.757 -4.309 25.857 1.00 82.19 100 GLY A O 1
ATOM 772 N N . ARG A 1 101 ? -7.782 -3.145 24.241 1.00 75.44 101 ARG A N 1
ATOM 773 C CA . ARG A 1 101 ? -7.897 -4.253 23.284 1.00 75.44 101 ARG A CA 1
ATOM 774 C C . ARG A 1 101 ? -6.870 -4.093 22.168 1.00 75.44 101 ARG A C 1
ATOM 776 O O . ARG A 1 101 ? -6.353 -3.010 21.941 1.00 75.44 101 ARG A O 1
ATOM 783 N N . THR A 1 102 ? -6.549 -5.158 21.447 1.00 76.75 102 THR A N 1
ATOM 784 C CA . THR A 1 102 ? -5.706 -5.075 20.244 1.00 76.75 102 THR A CA 1
ATOM 785 C C . THR A 1 102 ? -6.523 -5.480 19.024 1.00 76.75 102 THR A C 1
ATOM 787 O O . THR A 1 102 ? -7.408 -6.333 19.108 1.00 76.75 102 THR A O 1
ATOM 790 N N . ARG A 1 103 ? -6.256 -4.842 17.880 1.00 79.38 103 ARG A N 1
ATOM 791 C CA . ARG A 1 103 ? -6.850 -5.191 16.585 1.00 79.38 103 ARG A CA 1
ATOM 792 C C . ARG A 1 103 ? -5.745 -5.721 15.685 1.00 79.38 103 ARG A C 1
ATOM 794 O O . ARG A 1 103 ? -4.862 -4.962 15.300 1.00 79.38 103 ARG A O 1
ATOM 801 N N . TRP A 1 104 ? -5.816 -7.004 15.358 1.00 79.88 104 TRP A N 1
ATOM 802 C CA . TRP A 1 104 ? -4.937 -7.640 14.383 1.00 79.88 104 TRP A CA 1
ATOM 803 C C . TRP A 1 104 ? -5.706 -7.843 13.084 1.00 79.88 104 TRP A C 1
ATOM 805 O O . TRP A 1 104 ? -6.829 -8.346 13.099 1.00 79.88 104 TRP A O 1
ATOM 815 N N . SER A 1 105 ? -5.104 -7.432 11.974 1.00 80.19 105 SER A N 1
ATOM 816 C CA . SER A 1 105 ? -5.633 -7.629 10.627 1.00 80.19 105 SER A CA 1
ATOM 817 C C . SER A 1 105 ? -4.531 -8.167 9.731 1.00 80.19 105 SER A C 1
ATOM 819 O O . SER A 1 105 ? -3.396 -7.700 9.808 1.00 80.19 105 SER A O 1
ATOM 821 N N . GLN A 1 106 ? -4.886 -9.106 8.864 1.00 85.06 106 GLN A N 1
ATOM 822 C CA . GLN A 1 106 ? -4.048 -9.541 7.756 1.00 85.06 106 GLN A CA 1
ATOM 823 C C . GLN A 1 106 ? -4.600 -8.922 6.473 1.00 85.06 106 GLN A C 1
ATOM 825 O O . GLN A 1 106 ? -5.812 -8.925 6.261 1.00 85.06 106 GLN A O 1
ATOM 830 N N . VAL A 1 107 ? -3.712 -8.393 5.633 1.00 84.19 107 VAL A N 1
ATOM 831 C CA . VAL A 1 107 ? -4.054 -7.880 4.304 1.00 84.19 107 VAL A CA 1
ATOM 832 C C . VAL A 1 107 ? -3.281 -8.697 3.281 1.00 84.19 107 VAL A C 1
ATOM 834 O O . VAL A 1 107 ? -2.056 -8.778 3.350 1.00 84.19 107 VAL A O 1
ATOM 837 N N . THR A 1 108 ? -4.002 -9.289 2.336 1.00 83.62 108 THR A N 1
ATOM 838 C CA . THR A 1 108 ? -3.435 -10.033 1.210 1.00 83.62 108 THR A CA 1
ATOM 839 C C . THR A 1 108 ? -3.893 -9.351 -0.070 1.00 83.62 108 THR A C 1
ATOM 841 O O . THR A 1 108 ? -5.086 -9.115 -0.246 1.00 83.62 108 THR A O 1
ATOM 844 N N . HIS A 1 109 ? -2.945 -9.006 -0.940 1.00 83.50 109 HIS A N 1
ATOM 845 C CA . HIS A 1 109 ? -3.242 -8.421 -2.244 1.00 83.50 109 HIS A CA 1
ATOM 846 C C . HIS A 1 109 ? -3.336 -9.541 -3.273 1.00 83.50 109 HIS A C 1
ATOM 848 O O . HIS A 1 109 ? -2.405 -10.335 -3.396 1.00 83.50 109 HIS A O 1
ATOM 854 N N . TYR A 1 110 ? -4.450 -9.580 -3.996 1.00 83.25 110 TYR A N 1
ATOM 855 C CA . TYR A 1 110 ? -4.658 -10.482 -5.121 1.00 83.25 110 TYR A CA 1
ATOM 856 C C . TYR A 1 110 ? -4.491 -9.689 -6.407 1.00 83.25 110 TYR A C 1
ATOM 858 O O . TYR A 1 110 ? -4.975 -8.559 -6.512 1.00 83.25 110 TYR A O 1
ATOM 866 N N . TYR A 1 111 ? -3.813 -10.289 -7.371 1.00 84.25 111 TYR A N 1
ATOM 867 C CA . TYR A 1 111 ? -3.670 -9.744 -8.708 1.00 84.25 111 TYR A CA 1
ATOM 868 C C . TYR A 1 111 ? -4.303 -10.722 -9.691 1.00 84.25 111 TYR A C 1
ATOM 870 O O . TYR A 1 111 ? -4.392 -11.913 -9.399 1.00 84.25 111 TYR A O 1
ATOM 878 N N . PHE A 1 112 ? -4.762 -10.215 -10.831 1.00 86.31 112 PHE A N 1
ATOM 879 C CA . PHE A 1 112 ? -5.123 -11.089 -11.937 1.00 86.31 112 PHE A CA 1
ATOM 880 C C . PHE A 1 112 ? -3.861 -11.730 -12.519 1.00 86.31 112 PHE A C 1
ATOM 882 O O . PHE A 1 112 ? -2.780 -11.127 -12.493 1.00 86.31 112 PHE A O 1
ATOM 889 N N . ASP A 1 113 ? -4.019 -12.929 -13.063 1.00 82.25 113 ASP A N 1
ATOM 890 C CA . ASP A 1 113 ? -3.001 -13.539 -13.910 1.00 82.25 113 ASP A CA 1
ATOM 891 C C . ASP A 1 113 ? -2.797 -12.685 -15.171 1.00 82.25 113 ASP A C 1
ATOM 893 O O . ASP A 1 113 ? -3.660 -11.883 -15.546 1.00 82.25 113 ASP A O 1
ATOM 897 N N . ASP A 1 114 ? -1.627 -12.823 -15.795 1.00 86.81 114 ASP A N 1
ATOM 898 C CA . ASP A 1 114 ? -1.293 -12.181 -17.070 1.00 86.81 114 ASP A CA 1
ATOM 899 C C . ASP A 1 114 ? -1.494 -10.654 -17.097 1.00 86.81 114 ASP A C 1
ATOM 901 O O . ASP A 1 114 ? -1.886 -10.068 -18.112 1.00 86.81 114 ASP A O 1
ATOM 905 N N . CYS A 1 115 ? -1.175 -9.975 -15.990 1.00 88.00 115 CYS A N 1
ATOM 906 C CA . CYS A 1 115 ? -1.236 -8.519 -15.913 1.00 88.00 115 CYS A CA 1
ATOM 907 C C . CYS A 1 115 ? 0.113 -7.863 -15.597 1.00 88.00 115 CYS A C 1
ATOM 909 O O . CYS A 1 115 ? 1.102 -8.501 -15.231 1.00 88.00 115 CYS A O 1
ATOM 911 N N . ALA A 1 116 ? 0.162 -6.544 -15.780 1.00 88.94 116 ALA A N 1
ATOM 912 C CA . ALA A 1 116 ? 1.303 -5.736 -15.392 1.00 88.94 116 ALA A CA 1
ATOM 913 C C . ALA A 1 116 ? 1.133 -5.340 -13.923 1.00 88.94 116 ALA A C 1
ATOM 915 O O . ALA A 1 116 ? 0.238 -4.569 -13.568 1.00 88.94 116 ALA A O 1
ATOM 916 N N . TYR A 1 117 ? 2.015 -5.843 -13.068 1.00 88.94 117 TYR A N 1
ATOM 917 C CA . TYR A 1 117 ? 2.069 -5.511 -11.655 1.00 88.94 117 TYR A CA 1
ATOM 918 C C . TYR A 1 117 ? 2.883 -4.228 -11.489 1.00 88.94 117 TYR A C 1
ATOM 920 O O . TYR A 1 117 ? 4.105 -4.266 -11.423 1.00 88.94 117 TYR A O 1
ATOM 928 N N . PHE A 1 118 ? 2.240 -3.067 -11.415 1.00 85.75 118 PHE A N 1
ATOM 929 C CA . PHE A 1 118 ? 2.943 -1.799 -11.191 1.00 85.75 118 PHE A CA 1
ATOM 930 C C . PHE A 1 118 ? 2.352 -1.023 -10.021 1.00 85.75 118 PHE A C 1
ATOM 932 O O . PHE A 1 118 ? 1.227 -1.280 -9.596 1.00 85.75 118 PHE A O 1
ATOM 939 N N . THR A 1 119 ? 3.115 -0.075 -9.475 1.00 81.12 119 THR A N 1
ATOM 940 C CA . THR A 1 119 ? 2.614 0.854 -8.455 1.00 81.12 119 THR A CA 1
ATOM 941 C C . THR A 1 119 ? 2.112 2.137 -9.120 1.00 81.12 119 THR A C 1
ATOM 943 O O . THR A 1 119 ? 2.943 2.946 -9.541 1.00 81.12 119 THR A O 1
ATOM 946 N N . PRO A 1 120 ? 0.790 2.404 -9.177 1.00 76.81 120 PRO A N 1
ATOM 947 C CA . PRO A 1 120 ? 0.277 3.602 -9.842 1.00 76.81 120 PRO A CA 1
ATOM 948 C C . PRO A 1 120 ? 0.836 4.898 -9.251 1.00 76.81 120 PRO A C 1
ATOM 950 O O . PRO A 1 120 ? 1.227 5.788 -9.992 1.00 76.81 120 PRO A O 1
ATOM 953 N N . ALA A 1 121 ? 0.967 4.971 -7.922 1.00 72.06 121 ALA A N 1
ATOM 954 C CA . ALA A 1 121 ? 1.462 6.162 -7.226 1.00 72.06 121 ALA A CA 1
ATOM 955 C C . ALA A 1 121 ? 2.909 6.556 -7.585 1.00 72.06 121 ALA A C 1
ATOM 957 O O . ALA A 1 121 ? 3.295 7.699 -7.362 1.00 72.06 121 ALA A O 1
ATOM 958 N N . PHE A 1 122 ? 3.702 5.625 -8.125 1.00 75.44 122 PHE A N 1
ATOM 959 C CA . PHE A 1 122 ? 5.095 5.855 -8.526 1.00 75.44 122 PHE A CA 1
ATOM 960 C C . PHE A 1 122 ? 5.302 5.721 -10.039 1.00 75.44 122 PHE A C 1
ATOM 962 O O . PHE A 1 122 ? 6.439 5.686 -10.503 1.00 75.44 122 PHE A O 1
ATOM 969 N N . SER A 1 123 ? 4.212 5.645 -10.805 1.00 75.06 123 SER A N 1
ATOM 970 C CA . SER A 1 123 ? 4.242 5.471 -12.253 1.00 75.06 123 SER A CA 1
ATOM 971 C C . SER A 1 123 ? 3.672 6.695 -12.963 1.00 75.06 123 SER A C 1
ATOM 973 O O . SER A 1 123 ? 2.727 7.318 -12.492 1.00 75.06 123 SER A O 1
ATOM 975 N N . ASP A 1 124 ? 4.203 6.984 -14.144 1.00 77.81 124 ASP A N 1
ATOM 976 C CA . ASP A 1 124 ? 3.619 7.882 -15.134 1.00 77.81 124 ASP A CA 1
ATOM 977 C C . ASP A 1 124 ? 3.341 7.070 -16.414 1.00 77.81 124 ASP A C 1
ATOM 979 O O . ASP A 1 124 ? 4.225 6.898 -17.267 1.00 77.81 124 ASP A O 1
ATOM 983 N N . PRO A 1 125 ? 2.122 6.511 -16.548 1.00 79.88 125 PRO A N 1
ATOM 984 C CA . PRO A 1 125 ? 1.757 5.701 -17.703 1.00 79.88 125 PRO A CA 1
ATOM 985 C C . PRO A 1 125 ? 1.777 6.477 -19.023 1.00 79.88 125 PRO A C 1
ATOM 987 O O . PRO A 1 125 ? 2.026 5.873 -20.065 1.00 79.88 125 PRO A O 1
ATOM 990 N N . LEU A 1 126 ? 1.547 7.797 -18.997 1.00 76.06 126 LEU A N 1
ATOM 991 C CA . LEU A 1 126 ? 1.462 8.616 -20.211 1.00 76.06 126 LEU A CA 1
ATOM 992 C C . LEU A 1 126 ? 2.818 8.734 -20.906 1.00 76.06 126 LEU A C 1
ATOM 994 O O . LEU A 1 126 ? 2.887 8.707 -22.133 1.00 76.06 126 LEU A O 1
ATOM 998 N N . VAL A 1 127 ? 3.899 8.807 -20.130 1.00 76.44 127 VAL A N 1
ATOM 999 C CA . VAL A 1 127 ? 5.276 8.807 -20.659 1.00 76.44 127 VAL A CA 1
ATOM 1000 C C . VAL A 1 127 ? 5.914 7.412 -20.648 1.00 76.44 127 VAL A C 1
ATOM 1002 O O . VAL A 1 127 ? 7.083 7.245 -21.003 1.00 76.44 127 VAL A O 1
ATOM 1005 N N . GLY A 1 128 ? 5.148 6.388 -20.260 1.00 77.00 128 GLY A N 1
ATOM 1006 C CA . GLY A 1 128 ? 5.591 4.999 -20.212 1.00 77.00 128 GLY A CA 1
ATOM 1007 C C . GLY A 1 128 ? 6.662 4.730 -19.154 1.00 77.00 128 GLY A C 1
ATOM 1008 O O . GLY A 1 128 ? 7.516 3.866 -19.372 1.00 77.00 128 GLY A O 1
ATOM 1009 N N . ASN A 1 129 ? 6.647 5.478 -18.050 1.00 78.69 129 ASN A N 1
ATOM 1010 C CA . ASN A 1 129 ? 7.507 5.259 -16.893 1.00 78.69 129 ASN A CA 1
ATOM 1011 C C . ASN A 1 129 ? 6.722 4.478 -15.832 1.00 78.69 129 ASN A C 1
ATOM 1013 O O . ASN A 1 129 ? 5.934 5.061 -15.094 1.00 78.69 129 ASN A O 1
ATOM 1017 N N . LEU A 1 130 ? 6.894 3.158 -15.780 1.00 84.31 130 LEU A N 1
ATOM 1018 C CA . LEU A 1 130 ? 6.172 2.291 -14.847 1.00 84.31 130 LEU A CA 1
ATOM 1019 C C . LEU A 1 130 ? 7.108 1.770 -13.752 1.00 84.31 130 LEU A C 1
ATOM 1021 O O . LEU A 1 130 ? 8.159 1.204 -14.047 1.00 84.31 130 LEU A O 1
ATOM 1025 N N . ASP A 1 131 ? 6.684 1.906 -12.498 1.00 83.88 131 ASP A N 1
ATOM 1026 C CA . ASP A 1 131 ? 7.294 1.247 -11.339 1.00 83.88 131 ASP A CA 1
ATOM 1027 C C . ASP A 1 131 ? 6.786 -0.201 -11.261 1.00 83.88 131 ASP A C 1
ATOM 1029 O O . ASP A 1 131 ? 5.818 -0.501 -10.554 1.00 83.88 131 ASP A O 1
ATOM 1033 N N . LEU A 1 132 ? 7.384 -1.079 -12.074 1.00 87.81 132 LEU A N 1
ATOM 1034 C CA . LEU A 1 132 ? 7.043 -2.502 -12.134 1.00 87.81 132 LEU A CA 1
ATOM 1035 C C . LEU A 1 132 ? 7.475 -3.231 -10.856 1.00 87.81 132 LEU A C 1
ATOM 1037 O O . LEU A 1 132 ? 8.562 -3.018 -10.319 1.00 87.81 132 LEU A O 1
ATOM 1041 N N . ARG A 1 133 ? 6.622 -4.141 -10.395 1.00 85.19 133 ARG A N 1
ATOM 1042 C CA . ARG A 1 133 ? 6.821 -4.973 -9.213 1.00 85.19 133 ARG A CA 1
ATOM 1043 C C . ARG A 1 133 ? 7.340 -6.343 -9.616 1.00 85.19 133 ARG A C 1
ATOM 1045 O O . ARG A 1 133 ? 6.940 -6.910 -10.632 1.00 85.19 133 ARG A O 1
ATOM 1052 N N . GLN A 1 134 ? 8.191 -6.889 -8.759 1.00 89.25 134 GLN A N 1
ATOM 1053 C CA . GLN A 1 134 ? 8.582 -8.291 -8.796 1.00 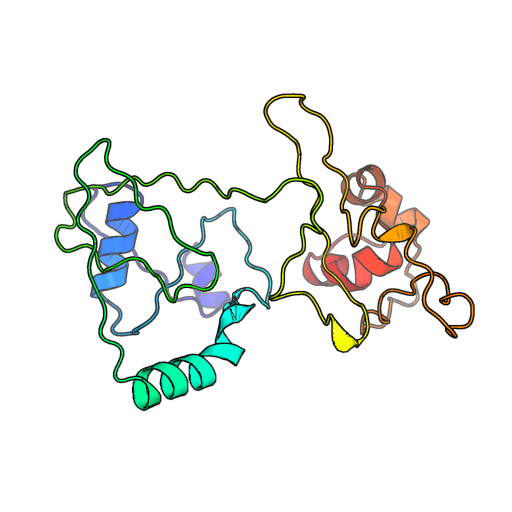89.25 134 GLN A CA 1
ATOM 1054 C C . GLN A 1 134 ? 7.661 -9.062 -7.854 1.00 89.25 134 GLN A C 1
ATOM 1056 O O . GLN A 1 134 ? 7.773 -8.946 -6.634 1.00 89.25 134 GLN A O 1
ATOM 1061 N N . ILE A 1 135 ? 6.703 -9.783 -8.430 1.00 88.12 135 ILE A N 1
ATOM 1062 C CA . ILE A 1 135 ? 5.759 -10.611 -7.684 1.00 88.12 135 ILE A CA 1
ATOM 1063 C C . ILE A 1 135 ? 6.279 -12.042 -7.704 1.00 88.12 135 ILE A C 1
ATOM 1065 O O . ILE A 1 135 ? 6.651 -12.541 -8.759 1.00 88.12 135 ILE A O 1
ATOM 1069 N N . VAL A 1 136 ? 6.319 -12.684 -6.540 1.00 88.25 136 VAL A N 1
ATOM 1070 C CA . VAL A 1 136 ? 6.589 -14.119 -6.425 1.00 88.25 136 VAL A CA 1
ATOM 1071 C C . VAL A 1 136 ? 5.248 -14.820 -6.288 1.00 88.25 136 VAL A C 1
ATOM 1073 O O . VAL A 1 136 ? 4.468 -14.483 -5.392 1.00 88.25 136 VAL A O 1
ATOM 1076 N N . ASP A 1 137 ? 4.978 -15.775 -7.168 1.00 85.56 137 ASP A N 1
ATOM 1077 C CA . ASP A 1 137 ? 3.830 -16.660 -7.034 1.00 85.56 137 ASP A CA 1
ATOM 1078 C C . ASP A 1 137 ? 4.067 -17.583 -5.832 1.00 85.56 137 ASP A C 1
ATOM 1080 O O . ASP A 1 137 ? 5.058 -18.306 -5.754 1.00 85.56 137 ASP A O 1
ATOM 1084 N N . ILE A 1 138 ? 3.165 -17.537 -4.853 1.00 85.38 138 ILE A N 1
ATOM 1085 C CA . ILE A 1 138 ? 3.294 -18.310 -3.614 1.00 85.38 138 ILE A CA 1
ATOM 1086 C C . ILE A 1 138 ? 3.115 -19.821 -3.825 1.00 85.38 138 ILE A C 1
ATOM 1088 O O . ILE A 1 138 ? 3.547 -20.611 -2.989 1.00 85.38 138 ILE A O 1
ATOM 1092 N N . THR A 1 139 ? 2.462 -20.230 -4.912 1.00 85.88 139 THR A N 1
ATOM 1093 C CA . THR A 1 139 ? 2.197 -21.636 -5.233 1.00 85.88 139 THR A CA 1
ATOM 1094 C C . THR A 1 139 ? 3.393 -22.305 -5.905 1.00 85.88 139 THR A C 1
ATOM 1096 O O . THR A 1 139 ? 3.647 -23.482 -5.650 1.00 85.88 139 THR A O 1
ATOM 1099 N N . THR A 1 140 ? 4.151 -21.556 -6.712 1.00 91.25 140 THR A N 1
ATOM 1100 C CA . THR A 1 140 ? 5.307 -22.066 -7.470 1.00 91.25 140 THR A CA 1
ATOM 1101 C C . THR A 1 140 ? 6.651 -21.626 -6.887 1.00 91.25 140 THR A C 1
ATOM 1103 O O . THR A 1 140 ? 7.650 -22.320 -7.051 1.00 91.25 140 THR A O 1
ATOM 1106 N N . GLY A 1 141 ? 6.691 -20.495 -6.178 1.00 90.50 141 GLY A N 1
ATOM 1107 C CA . GLY A 1 141 ? 7.916 -19.849 -5.707 1.00 90.50 141 GLY A CA 1
ATOM 1108 C C . GLY A 1 141 ? 8.666 -19.068 -6.791 1.00 90.50 141 GLY A C 1
ATOM 1109 O O . GLY A 1 141 ? 9.745 -18.539 -6.520 1.00 90.50 141 GLY A O 1
ATOM 1110 N N . GLU A 1 142 ? 8.120 -18.981 -8.004 1.00 91.31 142 GLU A N 1
ATOM 1111 C CA . GLU A 1 142 ? 8.754 -18.318 -9.142 1.00 91.31 142 GLU A CA 1
ATOM 1112 C C . GLU A 1 142 ? 8.310 -16.856 -9.280 1.00 91.31 142 GLU A C 1
ATOM 1114 O O . GLU A 1 142 ? 7.273 -16.438 -8.761 1.00 91.31 142 GLU A O 1
ATOM 1119 N N . LEU A 1 143 ? 9.106 -16.053 -9.992 1.00 89.88 143 LEU A N 1
ATOM 1120 C CA . LEU A 1 143 ? 8.734 -14.678 -10.318 1.00 89.88 143 LEU A CA 1
ATOM 1121 C C . LEU A 1 143 ? 7.651 -14.667 -11.402 1.00 89.88 143 LEU A C 1
ATOM 1123 O O . LEU A 1 143 ? 7.886 -15.126 -12.519 1.00 89.88 143 LEU A O 1
ATOM 1127 N N . ALA A 1 144 ? 6.498 -14.078 -11.093 1.00 89.50 144 ALA A N 1
ATOM 1128 C CA . ALA A 1 144 ? 5.433 -13.866 -12.058 1.00 89.50 144 ALA A CA 1
ATOM 1129 C C . ALA A 1 144 ? 5.857 -12.799 -13.091 1.00 89.50 144 ALA A C 1
ATOM 1131 O O . ALA A 1 144 ? 6.338 -11.720 -12.710 1.00 89.50 144 ALA A O 1
ATOM 1132 N N . PRO A 1 145 ? 5.694 -13.064 -14.399 1.00 90.88 145 PRO A N 1
ATOM 1133 C CA . PRO A 1 145 ? 6.038 -12.102 -15.435 1.00 90.88 145 PRO A CA 1
ATOM 1134 C C . PRO A 1 145 ? 5.048 -10.932 -15.443 1.00 90.88 145 PRO A C 1
ATOM 1136 O O . PRO A 1 145 ? 3.853 -11.103 -15.233 1.00 90.88 145 PRO A O 1
ATOM 1139 N N . ASN A 1 146 ? 5.536 -9.729 -15.747 1.00 90.25 146 ASN A N 1
ATOM 1140 C CA . ASN A 1 146 ? 4.665 -8.585 -16.008 1.00 90.25 146 ASN A CA 1
ATOM 1141 C C . ASN A 1 146 ? 4.169 -8.661 -17.456 1.00 90.25 146 ASN A C 1
ATOM 1143 O O . ASN A 1 146 ? 4.974 -8.501 -18.377 1.00 90.25 146 ASN A O 1
ATOM 1147 N N . ILE A 1 147 ? 2.869 -8.872 -17.659 1.00 88.81 147 ILE A N 1
ATOM 1148 C CA . ILE A 1 147 ? 2.262 -9.084 -18.981 1.00 88.81 147 ILE A CA 1
ATOM 1149 C C . ILE A 1 147 ? 1.347 -7.909 -19.357 1.00 88.81 147 ILE A C 1
ATOM 1151 O O . ILE A 1 147 ? 0.594 -7.384 -18.541 1.00 88.81 147 ILE A O 1
ATOM 1155 N N . TYR A 1 148 ? 1.404 -7.474 -20.615 1.00 85.50 148 TYR A N 1
ATOM 1156 C CA . TYR A 1 148 ? 0.500 -6.484 -21.191 1.00 85.50 148 TYR A CA 1
ATOM 1157 C C . TYR A 1 148 ? 0.051 -6.924 -22.583 1.00 85.50 148 TYR A C 1
ATOM 1159 O O . TYR A 1 148 ? 0.847 -6.912 -23.518 1.00 85.50 148 TYR A O 1
ATOM 1167 N N . VAL A 1 149 ? -1.235 -7.254 -22.739 1.00 83.75 149 VAL A N 1
ATOM 1168 C CA . VAL A 1 149 ? -1.820 -7.732 -24.009 1.00 83.75 149 VAL A CA 1
ATOM 1169 C C . VAL A 1 149 ? -1.031 -8.934 -24.548 1.00 83.75 149 VAL A C 1
ATOM 1171 O O . VAL A 1 149 ? -0.339 -8.833 -25.568 1.00 83.75 149 VAL A O 1
ATOM 1174 N N . ASP A 1 150 ? -1.105 -10.035 -23.795 1.00 83.62 150 ASP A N 1
ATOM 1175 C CA . ASP A 1 150 ? -0.573 -11.370 -24.117 1.00 83.62 150 ASP A CA 1
ATOM 1176 C C . ASP A 1 150 ? 0.944 -11.449 -24.351 1.00 83.62 150 ASP A C 1
ATOM 1178 O O . ASP A 1 150 ? 1.454 -12.413 -24.923 1.00 83.62 150 ASP A O 1
ATOM 1182 N N . ARG A 1 151 ? 1.697 -10.431 -23.924 1.00 86.06 151 ARG A N 1
ATOM 1183 C CA . ARG A 1 151 ? 3.159 -10.400 -24.041 1.00 86.06 151 ARG A CA 1
ATOM 1184 C C . ARG A 1 151 ? 3.819 -9.725 -22.842 1.00 86.06 151 ARG A C 1
ATOM 1186 O O . ARG A 1 151 ? 3.220 -8.822 -22.255 1.00 86.06 151 ARG A O 1
ATOM 1193 N N . PRO A 1 152 ? 5.063 -10.091 -22.506 1.00 86.12 152 PRO A N 1
ATOM 1194 C CA . PRO A 1 152 ? 5.851 -9.382 -21.507 1.00 86.12 152 PRO A CA 1
ATOM 1195 C C . PRO A 1 152 ? 5.957 -7.877 -21.790 1.00 86.12 152 PRO A C 1
ATOM 1197 O O . PRO A 1 152 ? 6.129 -7.460 -22.938 1.00 86.12 152 PRO A O 1
ATOM 1200 N N . VAL A 1 153 ? 5.846 -7.052 -20.743 1.00 83.81 153 VAL A N 1
ATOM 1201 C CA . VAL A 1 153 ? 5.858 -5.578 -20.852 1.00 83.81 153 VAL A CA 1
ATOM 1202 C C . VAL A 1 153 ? 7.137 -5.058 -21.525 1.00 83.81 153 VAL A C 1
ATOM 1204 O O . VAL A 1 153 ? 7.090 -4.069 -22.256 1.00 83.81 153 VAL A O 1
ATOM 1207 N N . ASP A 1 154 ? 8.270 -5.731 -21.330 1.00 77.19 154 ASP A N 1
ATOM 1208 C CA . ASP A 1 154 ? 9.563 -5.405 -21.945 1.00 77.19 154 ASP A CA 1
ATOM 1209 C C . ASP A 1 154 ? 9.625 -5.703 -23.456 1.00 77.19 154 ASP A C 1
ATOM 1211 O O . ASP A 1 154 ? 10.447 -5.126 -24.167 1.00 77.19 154 ASP A O 1
ATOM 1215 N N . GLN A 1 155 ? 8.719 -6.536 -23.973 1.00 75.56 155 GLN A N 1
ATOM 1216 C CA . GLN A 1 155 ? 8.609 -6.894 -25.392 1.00 75.56 155 GLN A CA 1
ATOM 1217 C C . GLN A 1 155 ? 7.580 -6.044 -26.154 1.00 75.56 155 GLN A C 1
ATOM 1219 O O . GLN A 1 155 ? 7.379 -6.217 -27.361 1.00 75.56 155 GLN A O 1
ATOM 1224 N N . VAL A 1 156 ? 6.905 -5.105 -25.484 1.00 67.88 156 VAL A N 1
ATOM 1225 C CA . VAL A 1 156 ? 5.938 -4.207 -26.127 1.00 67.88 156 VAL A CA 1
ATOM 1226 C C . VAL A 1 156 ? 6.686 -3.149 -26.949 1.00 67.88 156 VAL A C 1
ATOM 1228 O O . VAL A 1 156 ? 7.130 -2.118 -26.442 1.00 67.88 156 VAL A O 1
ATOM 1231 N N . VAL A 1 157 ? 6.813 -3.396 -28.258 1.00 58.56 157 VAL A N 1
ATOM 1232 C CA . VAL A 1 157 ? 7.446 -2.474 -29.216 1.00 58.56 157 VAL A CA 1
ATOM 1233 C C . VAL A 1 157 ? 6.621 -1.186 -29.343 1.00 58.56 157 VAL A C 1
ATOM 1235 O O . VAL A 1 157 ? 5.511 -1.185 -29.881 1.00 58.56 157 VAL A O 1
ATOM 1238 N N . ARG A 1 158 ? 7.175 -0.060 -28.879 1.00 60.97 158 ARG A N 1
ATOM 1239 C CA . ARG A 1 158 ? 6.567 1.274 -29.025 1.00 60.97 158 ARG A CA 1
ATOM 1240 C C . ARG A 1 158 ? 6.611 1.696 -30.499 1.00 60.97 158 ARG A C 1
ATOM 1242 O O . ARG A 1 158 ? 7.694 1.842 -31.062 1.00 60.97 158 ARG A O 1
ATOM 1249 N N . ARG A 1 159 ? 5.453 1.912 -31.144 1.00 52.62 159 ARG A N 1
ATOM 1250 C CA . ARG A 1 159 ? 5.401 2.453 -32.518 1.00 52.62 159 ARG A CA 1
ATOM 1251 C C . ARG A 1 159 ? 6.048 3.846 -32.535 1.00 52.62 159 ARG A C 1
ATOM 1253 O O . ARG A 1 159 ? 5.485 4.782 -31.984 1.00 52.62 159 ARG A O 1
ATOM 1260 N N . GLY A 1 160 ? 7.211 3.974 -33.176 1.00 53.38 160 GLY A N 1
ATOM 1261 C CA . GLY A 1 160 ? 7.815 5.267 -33.521 1.00 53.38 160 GLY A CA 1
ATOM 1262 C C . GLY A 1 160 ? 8.749 5.910 -32.490 1.00 53.38 160 GLY A C 1
ATOM 1263 O O . GLY A 1 160 ? 9.116 7.065 -32.680 1.00 53.38 160 GLY A O 1
ATOM 1264 N N . ALA A 1 161 ? 9.175 5.210 -31.437 1.00 47.59 161 ALA A N 1
ATOM 1265 C CA . ALA A 1 161 ? 10.271 5.713 -30.608 1.00 47.59 161 ALA A CA 1
ATOM 1266 C C . ALA A 1 161 ? 11.620 5.287 -31.227 1.00 47.59 161 ALA A C 1
ATOM 1268 O O . ALA A 1 161 ? 11.777 4.097 -31.519 1.00 47.59 161 ALA A O 1
ATOM 1269 N N . PRO A 1 162 ? 12.608 6.188 -31.422 1.00 47.66 162 PRO A N 1
ATOM 1270 C CA . PRO A 1 162 ? 13.992 5.748 -31.610 1.00 47.66 162 PRO A CA 1
ATOM 1271 C C . PRO A 1 162 ? 14.385 4.834 -30.435 1.00 47.66 162 PRO A C 1
ATOM 1273 O O . PRO A 1 162 ? 13.739 4.919 -29.381 1.00 47.66 162 PRO A O 1
ATOM 1276 N N . PRO A 1 163 ? 15.397 3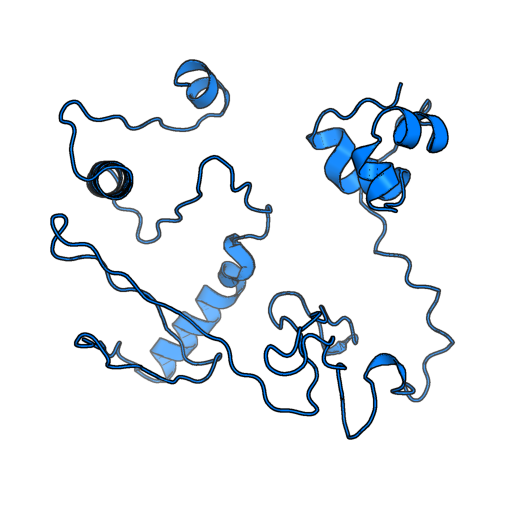.951 -30.582 1.00 47.09 163 PRO A N 1
ATOM 1277 C CA . PRO A 1 163 ? 15.840 3.106 -29.478 1.00 47.09 163 PRO A CA 1
ATOM 1278 C C . PRO A 1 163 ? 15.995 3.988 -28.248 1.00 47.09 163 PRO A C 1
ATOM 1280 O O . PRO A 1 163 ? 16.662 5.026 -28.310 1.00 47.09 163 PRO A O 1
ATOM 1283 N N . ALA A 1 164 ? 15.287 3.627 -27.175 1.00 46.53 164 ALA A N 1
ATOM 1284 C CA . ALA A 1 164 ? 15.362 4.377 -25.939 1.00 46.53 164 ALA A CA 1
ATOM 1285 C C . ALA A 1 164 ? 16.853 4.526 -25.609 1.00 46.53 164 ALA A C 1
ATOM 1287 O O . ALA A 1 164 ? 17.563 3.511 -25.629 1.00 46.53 164 ALA A O 1
ATOM 1288 N N . PRO A 1 165 ? 17.368 5.743 -25.354 1.00 48.38 165 PRO A N 1
ATOM 1289 C CA . PRO A 1 165 ? 18.681 5.839 -24.749 1.00 48.38 165 PRO A CA 1
ATOM 1290 C C . PRO A 1 165 ? 18.637 4.934 -23.520 1.00 48.38 165 PRO A C 1
ATOM 1292 O O . PRO A 1 165 ? 17.692 5.029 -22.731 1.00 48.38 165 PRO A O 1
ATOM 1295 N N . VAL A 1 166 ? 19.601 4.007 -23.435 1.00 47.94 166 VAL A N 1
ATOM 1296 C CA . VAL A 1 166 ? 19.827 3.120 -22.284 1.00 47.94 166 VAL A CA 1
ATOM 1297 C C . VAL A 1 166 ? 19.447 3.900 -21.046 1.00 47.94 166 VAL A C 1
ATOM 1299 O O . VAL A 1 166 ? 20.041 4.959 -20.855 1.00 47.94 166 VAL A O 1
ATOM 1302 N N . ALA A 1 167 ? 18.430 3.444 -20.304 1.00 44.47 167 ALA A N 1
ATOM 1303 C CA . ALA A 1 167 ? 17.770 4.215 -19.259 1.00 44.47 167 ALA A CA 1
ATOM 1304 C C . ALA A 1 167 ? 18.798 4.954 -18.394 1.00 44.47 167 ALA A C 1
ATOM 1306 O O . ALA A 1 167 ? 19.363 4.419 -17.436 1.00 44.47 167 ALA A O 1
ATOM 1307 N N . GLN A 1 168 ? 19.059 6.212 -18.742 1.00 39.97 168 GLN A N 1
ATOM 1308 C CA . GLN A 1 168 ? 19.780 7.105 -17.874 1.00 39.97 168 GLN A CA 1
ATOM 1309 C C . GLN A 1 168 ? 18.712 7.536 -16.893 1.00 39.97 168 GLN A C 1
ATOM 1311 O O . GLN A 1 168 ? 17.918 8.433 -17.163 1.00 39.97 168 GLN A O 1
ATOM 1316 N N . SER A 1 169 ? 18.648 6.801 -15.779 1.00 44.53 169 SER A N 1
ATOM 1317 C CA . SER A 1 169 ? 18.029 7.272 -14.544 1.00 44.53 169 SER A CA 1
ATOM 1318 C C . SER A 1 169 ? 18.260 8.776 -14.459 1.00 44.53 169 SER A C 1
ATOM 1320 O O . SER A 1 169 ? 19.425 9.180 -14.565 1.00 44.53 169 SER A O 1
ATOM 1322 N N . ALA A 1 170 ? 17.180 9.554 -14.330 1.00 44.16 170 ALA A N 1
ATOM 1323 C CA . ALA A 1 170 ? 17.229 11.011 -14.269 1.00 44.16 170 ALA A CA 1
ATOM 1324 C C . ALA A 1 170 ? 18.470 11.464 -13.479 1.00 44.16 170 ALA A C 1
ATOM 1326 O O . ALA A 1 170 ? 18.752 10.861 -12.434 1.00 44.16 170 ALA A O 1
ATOM 1327 N N . PRO A 1 171 ? 19.249 12.443 -13.980 1.00 48.03 171 PRO A N 1
ATOM 1328 C CA . PRO A 1 171 ? 20.483 12.853 -13.328 1.00 48.03 171 PRO A CA 1
ATOM 1329 C C . PRO A 1 171 ? 20.179 13.151 -11.864 1.00 48.03 171 PRO A C 1
ATOM 1331 O O . PRO A 1 171 ? 19.351 14.007 -11.561 1.00 48.03 171 PRO A O 1
ATOM 1334 N N . VAL A 1 172 ? 20.801 12.387 -10.962 1.00 49.16 172 VAL A N 1
ATOM 1335 C CA . VAL A 1 172 ? 20.632 12.585 -9.523 1.00 49.16 172 VAL A CA 1
ATOM 1336 C C . VAL A 1 172 ? 21.163 13.990 -9.228 1.00 49.16 172 VAL A C 1
ATOM 1338 O O . VAL A 1 172 ? 22.344 14.236 -9.489 1.00 49.16 172 VAL A O 1
ATOM 1341 N N . PRO A 1 173 ? 20.334 14.939 -8.756 1.00 47.53 173 PRO A N 1
ATOM 1342 C CA . PRO A 1 173 ? 20.805 16.291 -8.516 1.00 47.53 173 PRO A CA 1
ATOM 1343 C C . PRO A 1 173 ? 21.819 16.269 -7.367 1.00 47.53 173 PRO A C 1
ATOM 1345 O O . PRO A 1 173 ? 21.484 15.947 -6.232 1.00 47.53 173 PRO A O 1
ATOM 1348 N N . GLY A 1 174 ? 23.077 16.584 -7.676 1.00 63.72 174 GLY A N 1
ATOM 1349 C CA . GLY A 1 174 ? 24.168 16.653 -6.706 1.00 63.72 174 GLY A CA 1
ATOM 1350 C C . GLY A 1 174 ? 25.536 16.650 -7.390 1.00 63.72 174 GLY A C 1
ATOM 1351 O O . GLY A 1 174 ? 25.739 15.976 -8.398 1.00 63.72 174 GLY A O 1
ATOM 1352 N N . LYS A 1 175 ? 26.491 17.424 -6.865 1.00 78.75 175 LYS A N 1
ATOM 1353 C CA . LYS A 1 175 ? 27.889 17.395 -7.322 1.00 78.75 175 LYS A CA 1
ATOM 1354 C C . LYS A 1 175 ? 28.665 16.389 -6.480 1.00 78.75 175 LYS A C 1
ATOM 1356 O O . LYS A 1 175 ? 28.651 16.481 -5.257 1.00 78.75 175 LYS A O 1
ATOM 1361 N N . LEU A 1 176 ? 29.369 15.469 -7.138 1.00 84.44 176 LEU A N 1
ATOM 1362 C CA . LEU A 1 176 ? 30.346 14.618 -6.463 1.00 84.44 176 LEU A CA 1
ATOM 1363 C C . LEU A 1 176 ? 31.496 15.478 -5.903 1.00 84.44 176 LEU A C 1
ATOM 1365 O O . LEU A 1 176 ? 31.882 16.464 -6.546 1.00 84.44 176 LEU A O 1
ATOM 1369 N N . PRO A 1 177 ? 32.069 15.104 -4.746 1.00 86.62 177 PRO A N 1
ATOM 1370 C CA . PRO A 1 177 ?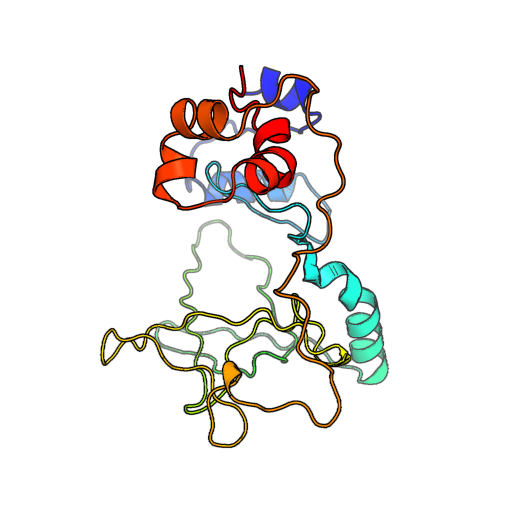 33.360 15.608 -4.303 1.00 86.62 177 PRO A CA 1
ATOM 1371 C C . PRO A 1 177 ? 34.404 15.447 -5.411 1.00 86.62 177 PRO A C 1
ATOM 1373 O O . PRO A 1 177 ? 34.371 14.482 -6.176 1.00 86.62 177 PRO A O 1
ATOM 1376 N N . LYS A 1 178 ? 35.329 16.404 -5.523 1.00 87.75 178 LYS A N 1
ATOM 1377 C CA . LYS A 1 178 ? 36.352 16.381 -6.585 1.00 87.75 178 LYS A CA 1
ATOM 1378 C C . LYS A 1 178 ? 37.287 15.173 -6.470 1.00 87.75 178 LYS A C 1
ATOM 1380 O O . LYS A 1 178 ? 37.816 14.723 -7.476 1.00 87.75 178 LYS A O 1
ATOM 1385 N N . ASP A 1 179 ? 37.467 14.683 -5.251 1.00 91.12 179 ASP A N 1
ATOM 1386 C CA . ASP A 1 179 ? 38.271 13.533 -4.840 1.00 91.12 179 ASP A CA 1
ATOM 1387 C C . ASP A 1 179 ? 37.478 12.212 -4.829 1.00 91.12 179 ASP A C 1
ATOM 1389 O O . ASP A 1 179 ? 37.979 11.204 -4.343 1.00 91.12 179 ASP A O 1
ATOM 1393 N N . PHE A 1 180 ? 36.245 12.185 -5.348 1.00 92.69 180 PHE A N 1
ATOM 1394 C CA . PHE A 1 180 ? 35.425 10.975 -5.337 1.00 92.69 180 PHE A CA 1
ATOM 1395 C C . PHE A 1 180 ? 35.935 9.910 -6.322 1.00 92.69 180 PHE A C 1
ATOM 1397 O O . PHE A 1 180 ? 35.841 10.086 -7.542 1.00 92.69 180 PHE A O 1
ATOM 1404 N N . ASP A 1 181 ? 36.368 8.768 -5.787 1.00 93.81 181 ASP A N 1
ATOM 1405 C CA . ASP A 1 181 ? 36.730 7.570 -6.548 1.00 93.81 181 ASP A CA 1
ATOM 1406 C C . ASP A 1 181 ? 35.662 6.464 -6.372 1.00 93.81 181 ASP A C 1
ATOM 1408 O O . ASP A 1 181 ? 35.477 5.946 -5.266 1.00 93.81 181 ASP A O 1
ATOM 1412 N N . PRO A 1 182 ? 34.956 6.066 -7.452 1.00 92.00 182 PRO A N 1
ATOM 1413 C CA . PRO A 1 182 ? 33.987 4.970 -7.435 1.00 92.00 182 PRO A CA 1
ATOM 1414 C C . PRO A 1 182 ? 34.524 3.633 -6.908 1.00 92.00 182 PRO A C 1
ATOM 1416 O O . PRO A 1 182 ? 33.802 2.931 -6.201 1.00 92.00 182 PRO A O 1
ATOM 1419 N N . ALA A 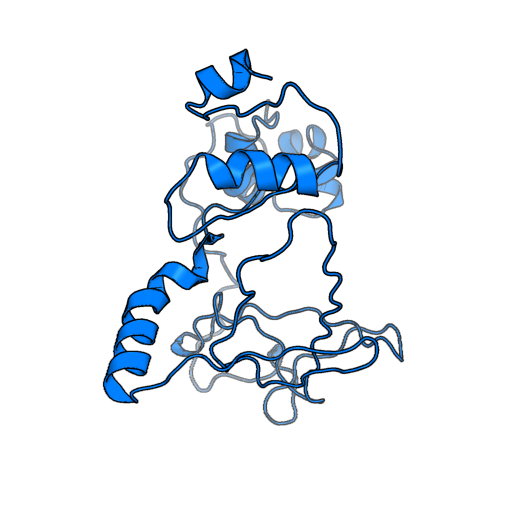1 183 ? 35.760 3.263 -7.252 1.00 93.44 183 ALA A N 1
ATOM 1420 C CA . ALA A 1 183 ? 36.337 1.979 -6.861 1.00 93.44 183 ALA A CA 1
ATOM 1421 C C . ALA A 1 183 ? 36.663 1.970 -5.364 1.00 93.44 183 ALA A C 1
ATOM 1423 O O . ALA A 1 183 ? 36.298 1.035 -4.646 1.00 93.44 183 ALA A O 1
ATOM 1424 N N . LEU A 1 184 ? 37.262 3.062 -4.879 1.00 93.25 184 LEU A N 1
ATOM 1425 C CA . LEU A 1 184 ? 37.501 3.268 -3.456 1.00 93.25 184 LEU A CA 1
ATOM 1426 C C . LEU A 1 184 ? 36.181 3.269 -2.678 1.00 93.25 184 LEU A C 1
ATOM 1428 O O . LEU A 1 184 ? 36.066 2.574 -1.672 1.00 93.25 184 LEU A O 1
ATOM 1432 N N . TYR A 1 185 ? 35.157 3.964 -3.174 1.00 94.88 185 TYR A N 1
ATOM 1433 C CA . TYR A 1 185 ? 33.841 3.996 -2.543 1.00 94.88 185 TYR A CA 1
ATOM 1434 C C . TYR A 1 185 ? 33.223 2.599 -2.377 1.00 94.88 185 TYR A C 1
ATOM 1436 O O . TYR A 1 185 ? 32.726 2.284 -1.297 1.00 94.88 185 TYR A O 1
ATOM 1444 N N . LEU A 1 186 ? 33.280 1.738 -3.400 1.00 93.06 186 LEU A N 1
ATOM 1445 C CA . LEU A 1 186 ? 32.769 0.364 -3.299 1.00 93.06 186 LEU A CA 1
ATOM 1446 C C . LEU A 1 186 ? 33.609 -0.505 -2.355 1.00 93.06 186 LEU A C 1
ATOM 1448 O O . LEU A 1 186 ? 33.050 -1.319 -1.627 1.00 93.06 186 LEU A O 1
ATOM 1452 N N . SER A 1 187 ? 34.928 -0.297 -2.304 1.00 94.81 187 SER A N 1
ATOM 1453 C CA . SER A 1 187 ? 35.791 -0.995 -1.340 1.00 94.81 187 SER A CA 1
ATOM 1454 C C . SER A 1 187 ? 35.512 -0.588 0.114 1.00 94.81 187 SER A C 1
ATOM 1456 O O . SER A 1 187 ? 35.536 -1.430 1.008 1.00 94.81 187 SER A O 1
ATOM 1458 N N . LEU A 1 188 ? 35.196 0.691 0.348 1.00 91.88 188 LEU A N 1
ATOM 1459 C CA . LEU A 1 188 ? 34.874 1.240 1.668 1.00 91.88 188 LEU A CA 1
ATOM 1460 C C . LEU A 1 188 ? 33.441 0.916 2.118 1.00 91.88 188 LEU A C 1
ATOM 1462 O O . LEU A 1 188 ? 33.155 1.003 3.312 1.00 91.88 188 LEU A O 1
ATOM 1466 N N . ASN A 1 189 ? 32.552 0.547 1.190 1.00 93.69 189 ASN A N 1
ATOM 1467 C CA . ASN A 1 189 ? 31.148 0.220 1.451 1.00 93.69 189 ASN A CA 1
ATOM 1468 C C . ASN A 1 189 ? 30.789 -1.148 0.827 1.00 93.69 189 ASN A C 1
ATOM 1470 O O . ASN A 1 189 ? 30.132 -1.198 -0.219 1.00 93.69 189 ASN A O 1
ATOM 1474 N N . PRO A 1 190 ? 31.216 -2.268 1.449 1.00 89.62 190 PRO A N 1
ATOM 1475 C CA . PRO A 1 190 ? 31.043 -3.612 0.893 1.00 89.62 190 PRO A CA 1
ATOM 1476 C C . PRO A 1 190 ? 29.580 -4.024 0.701 1.00 89.62 190 PRO A C 1
ATOM 1478 O O . PRO A 1 190 ? 29.281 -4.824 -0.177 1.00 89.62 190 PRO A O 1
ATOM 1481 N N . ASP A 1 191 ? 28.664 -3.466 1.493 1.00 87.88 191 ASP A N 1
ATOM 1482 C CA . ASP A 1 191 ? 27.218 -3.656 1.353 1.00 87.88 191 ASP A CA 1
ATOM 1483 C C . ASP A 1 191 ? 26.696 -3.090 0.025 1.00 87.88 191 ASP A C 1
ATOM 1485 O O . ASP A 1 191 ? 25.898 -3.727 -0.660 1.00 87.88 191 ASP A O 1
ATOM 1489 N N . VAL A 1 192 ? 27.210 -1.929 -0.386 1.00 85.56 192 VAL A N 1
ATOM 1490 C CA . VAL A 1 192 ? 26.871 -1.291 -1.666 1.00 85.56 192 VAL A CA 1
ATOM 1491 C C . VAL A 1 192 ? 27.426 -2.103 -2.836 1.00 85.56 192 VAL A C 1
ATOM 1493 O O . VAL A 1 192 ? 26.744 -2.278 -3.847 1.00 85.56 192 VAL A O 1
ATOM 1496 N N . ALA A 1 193 ? 28.643 -2.634 -2.683 1.00 84.44 193 ALA A N 1
ATOM 1497 C CA . ALA A 1 193 ? 29.266 -3.509 -3.672 1.00 84.44 193 ALA A CA 1
ATOM 1498 C C . ALA A 1 193 ? 28.514 -4.842 -3.816 1.00 84.44 193 ALA A C 1
ATOM 1500 O O . ALA A 1 193 ? 28.224 -5.263 -4.934 1.00 84.44 193 ALA A O 1
ATOM 1501 N N . ALA A 1 194 ? 28.143 -5.475 -2.698 1.00 78.12 194 ALA A N 1
ATOM 1502 C CA . ALA A 1 194 ? 27.385 -6.725 -2.682 1.00 78.12 194 ALA A CA 1
ATOM 1503 C C . ALA A 1 194 ? 25.985 -6.569 -3.296 1.00 78.12 194 ALA A C 1
ATOM 1505 O O . ALA A 1 194 ? 25.491 -7.487 -3.945 1.00 78.12 194 ALA A O 1
ATOM 1506 N N . ALA A 1 195 ? 25.369 -5.393 -3.146 1.00 72.31 195 ALA A N 1
ATOM 1507 C CA . ALA A 1 195 ? 24.097 -5.056 -3.780 1.00 72.31 195 ALA A CA 1
ATOM 1508 C C . ALA A 1 195 ? 24.210 -4.767 -5.293 1.00 72.31 195 ALA A C 1
ATOM 1510 O O . ALA A 1 195 ? 23.193 -4.510 -5.936 1.00 72.31 195 ALA A O 1
ATOM 1511 N N . GLY A 1 196 ? 25.421 -4.758 -5.867 1.00 81.69 196 GLY A N 1
ATOM 1512 C CA . GLY A 1 196 ? 25.649 -4.454 -7.283 1.00 81.69 196 GLY A CA 1
ATOM 1513 C C . GLY A 1 196 ? 25.278 -3.019 -7.676 1.00 81.69 196 GLY A C 1
ATOM 1514 O O . GLY A 1 196 ? 25.000 -2.747 -8.845 1.00 81.69 196 GLY A O 1
ATOM 1515 N N . ALA A 1 197 ? 25.224 -2.095 -6.713 1.00 76.69 197 ALA A N 1
ATOM 1516 C CA . ALA A 1 197 ? 24.795 -0.725 -6.955 1.00 76.69 197 ALA A CA 1
ATOM 1517 C C . ALA A 1 197 ? 25.905 0.119 -7.609 1.00 76.69 197 ALA A C 1
ATOM 1519 O O . ALA A 1 197 ? 27.085 0.002 -7.283 1.00 76.69 197 ALA A O 1
ATOM 1520 N N . ASP A 1 198 ? 25.521 1.042 -8.497 1.00 88.81 198 ASP A N 1
ATOM 1521 C CA . ASP A 1 198 ? 26.458 2.020 -9.062 1.00 88.81 198 ASP A CA 1
ATOM 1522 C C . ASP A 1 198 ? 26.946 2.996 -7.977 1.00 88.81 198 ASP A C 1
ATOM 1524 O O . ASP A 1 198 ? 26.147 3.676 -7.328 1.00 88.81 198 ASP A O 1
ATOM 1528 N N . ALA A 1 199 ? 28.265 3.100 -7.808 1.00 86.88 199 ALA A N 1
ATOM 1529 C CA . ALA A 1 199 ? 28.904 3.891 -6.757 1.00 86.88 199 ALA A CA 1
ATOM 1530 C C . ALA A 1 199 ? 28.516 5.377 -6.789 1.00 86.88 199 ALA A C 1
ATOM 1532 O O . ALA A 1 199 ? 28.230 5.973 -5.750 1.00 86.88 199 ALA A O 1
ATOM 1533 N N . ARG A 1 200 ? 28.489 5.985 -7.984 1.00 87.38 200 ARG A N 1
ATOM 1534 C CA . ARG A 1 200 ? 28.204 7.418 -8.153 1.00 87.38 200 ARG A CA 1
ATOM 1535 C C . ARG A 1 200 ? 26.741 7.706 -7.840 1.00 87.38 200 ARG A C 1
ATOM 1537 O O . ARG A 1 200 ? 26.448 8.623 -7.075 1.00 87.38 200 ARG A O 1
ATOM 1544 N N . LYS A 1 201 ? 25.824 6.902 -8.386 1.00 80.62 201 LYS A N 1
ATOM 1545 C CA . LYS A 1 201 ? 24.385 7.006 -8.115 1.00 80.62 201 LYS A CA 1
ATOM 1546 C C . LYS A 1 201 ? 24.088 6.760 -6.644 1.00 80.62 201 LYS A C 1
ATOM 1548 O O . LYS A 1 201 ? 23.332 7.527 -6.051 1.00 80.62 201 LYS A O 1
ATOM 1553 N N . HIS A 1 202 ? 24.700 5.739 -6.046 1.00 85.81 202 HIS A N 1
ATOM 1554 C CA . HIS A 1 202 ? 24.520 5.444 -4.632 1.00 85.81 202 HIS A CA 1
ATOM 1555 C C . HIS A 1 202 ? 25.012 6.601 -3.762 1.00 85.81 202 HIS A C 1
ATOM 1557 O O . HIS A 1 202 ? 24.295 7.048 -2.869 1.00 85.81 202 HIS A O 1
ATOM 1563 N N . TYR A 1 203 ? 26.209 7.128 -4.023 1.00 85.62 203 TYR A N 1
ATOM 1564 C CA . TYR A 1 203 ? 26.758 8.216 -3.223 1.00 85.62 203 TYR A CA 1
ATOM 1565 C C . TYR A 1 203 ? 25.920 9.498 -3.313 1.00 85.62 203 TYR A C 1
ATOM 1567 O O . TYR A 1 203 ? 25.587 10.086 -2.284 1.00 85.62 203 TYR A O 1
ATOM 1575 N N . LEU A 1 204 ? 25.513 9.891 -4.525 1.00 82.06 204 LEU A N 1
ATOM 1576 C CA . LEU A 1 204 ? 24.688 11.083 -4.740 1.00 82.06 204 LEU A CA 1
ATOM 1577 C C . LEU A 1 204 ? 23.284 10.951 -4.136 1.00 82.06 204 LEU A C 1
ATOM 1579 O O . LEU A 1 204 ? 22.740 11.935 -3.642 1.00 82.06 204 LEU A O 1
ATOM 1583 N N . ARG A 1 205 ? 22.688 9.753 -4.172 1.00 75.31 205 ARG A N 1
ATOM 1584 C CA . ARG A 1 205 ? 21.305 9.529 -3.722 1.00 75.31 205 ARG A CA 1
ATOM 1585 C C . ARG A 1 205 ? 21.193 9.212 -2.230 1.00 75.31 205 ARG A C 1
ATOM 1587 O O . ARG A 1 205 ? 20.199 9.574 -1.603 1.00 75.31 205 ARG A O 1
ATOM 1594 N N . PHE A 1 206 ? 22.196 8.543 -1.670 1.00 76.75 206 PHE A N 1
ATOM 1595 C CA . PHE A 1 206 ? 22.172 8.007 -0.308 1.00 76.75 206 PHE A CA 1
ATOM 1596 C C . PHE A 1 206 ? 23.457 8.326 0.457 1.00 76.75 206 PHE A C 1
ATOM 1598 O O . PHE A 1 206 ? 23.393 8.845 1.569 1.00 76.75 206 PHE A O 1
ATOM 1605 N N . GLY A 1 207 ? 24.622 8.090 -0.157 1.00 80.38 207 GLY A N 1
ATOM 1606 C CA . GLY A 1 207 ? 25.910 8.098 0.537 1.00 80.38 207 GLY A CA 1
ATOM 1607 C C . GLY A 1 207 ? 26.267 9.412 1.232 1.00 80.38 207 GLY A C 1
ATOM 1608 O O . GLY A 1 207 ? 26.735 9.374 2.367 1.00 80.38 207 GLY A O 1
ATOM 1609 N N . MET A 1 208 ? 25.977 10.567 0.621 1.00 78.19 208 MET A N 1
ATOM 1610 C CA . MET A 1 208 ? 26.180 11.874 1.268 1.00 78.19 208 MET A CA 1
ATOM 1611 C C . MET A 1 208 ? 25.304 12.055 2.516 1.00 78.19 208 MET A C 1
ATOM 1613 O O . MET A 1 208 ? 25.775 12.550 3.534 1.00 78.19 208 MET A O 1
ATOM 1617 N N . ARG A 1 209 ? 24.031 11.647 2.449 1.00 75.31 209 ARG A N 1
ATOM 1618 C CA . ARG A 1 209 ? 23.064 11.795 3.550 1.00 75.31 209 ARG A CA 1
ATOM 1619 C C . ARG A 1 209 ? 23.326 10.803 4.684 1.00 75.31 209 ARG A C 1
ATOM 1621 O O . ARG A 1 209 ? 23.048 11.100 5.839 1.00 75.31 209 ARG A O 1
ATOM 1628 N N . GLU A 1 210 ? 23.868 9.642 4.343 1.00 81.81 210 GLU A N 1
ATOM 1629 C CA . GLU A 1 210 ? 24.232 8.574 5.276 1.00 81.81 210 GLU A CA 1
ATOM 1630 C C . GLU A 1 210 ? 25.656 8.715 5.839 1.00 81.81 210 GLU A C 1
ATOM 1632 O O . GLU A 1 210 ? 26.096 7.853 6.595 1.00 81.81 210 GLU A O 1
ATOM 1637 N N . ASN A 1 211 ? 26.395 9.776 5.484 1.00 85.25 211 ASN A N 1
ATOM 1638 C CA . ASN A 1 211 ? 27.808 9.955 5.845 1.00 85.25 211 ASN A CA 1
ATOM 1639 C C . ASN A 1 211 ? 28.691 8.741 5.481 1.00 85.25 211 ASN A C 1
ATOM 1641 O O . ASN A 1 211 ? 29.611 8.377 6.218 1.00 85.25 211 ASN A O 1
ATOM 1645 N N . ARG A 1 212 ? 28.423 8.105 4.333 1.00 87.25 212 ARG A N 1
ATOM 1646 C CA . ARG A 1 212 ? 29.230 6.984 3.832 1.00 87.25 212 ARG A CA 1
ATOM 1647 C C . ARG A 1 212 ? 30.650 7.447 3.516 1.00 87.25 212 ARG A C 1
ATOM 1649 O O . ARG A 1 212 ? 30.860 8.522 2.944 1.00 87.25 212 ARG A O 1
ATOM 1656 N N . ARG A 1 213 ? 31.633 6.609 3.853 1.00 89.62 213 ARG A N 1
ATOM 1657 C CA . ARG A 1 213 ? 33.046 6.887 3.570 1.00 89.62 213 ARG A CA 1
ATOM 1658 C C . ARG A 1 213 ? 33.286 6.814 2.065 1.00 89.62 213 ARG A C 1
ATOM 1660 O O . ARG A 1 213 ? 32.907 5.834 1.431 1.00 89.62 213 ARG A O 1
ATOM 1667 N N . TYR A 1 214 ? 33.900 7.851 1.508 1.00 88.81 214 TYR A N 1
ATOM 1668 C CA . TYR A 1 214 ? 34.275 7.929 0.089 1.00 88.81 214 TYR A CA 1
ATOM 1669 C C . TYR A 1 214 ? 35.750 8.288 -0.127 1.00 88.81 214 TYR A C 1
ATOM 1671 O O . TYR A 1 214 ? 36.203 8.346 -1.266 1.00 88.81 214 TYR A O 1
ATOM 1679 N N . ARG A 1 215 ? 36.461 8.527 0.976 1.00 85.88 215 ARG A N 1
ATOM 1680 C CA . ARG A 1 215 ? 37.887 8.799 1.107 1.00 85.88 215 ARG A CA 1
ATOM 1681 C C . ARG A 1 215 ? 38.348 8.304 2.474 1.00 85.88 215 ARG A C 1
ATOM 1683 O O . ARG A 1 215 ? 37.465 8.196 3.365 1.00 85.88 215 ARG A O 1
#

Sequence (215 aa):
MEILAERLGIHCITRTEPGGAKAGNINNALRQTRNPLVVIFDADFCPRADFLAQSPYENAWAAMVEATGAKPEYFYPRKGQALIWAANLLHGGSRQNDPGRTRWSQVTHYYFDDCAYFTPAFSDPLVGNLDLRQIVDITTGELAPNIYVDRPVDQVVRRGAPPAPVAQSAPVPGKLPKDFDPALYLSLNPDVAAAGADARKHYLRFGMRENRRYR